Protein AF-A0AAN7JQJ2-F1 (afdb_monomer_lite)

Foldseek 3Di:
DDDDDDDDDDDDDDDDDDDDDDDDDDDDDDDDDDDDDDDDDDDDDDDPPPPPVPPPPPPPDPPDPDPPPVVPCFPDADADDDDDPVLVVLLVVLVVVCVVVVLDDPVQNDSVSSSVLCVVVVSPSVVSVVVSVVVVVVCVVVVVVCCVPPDDDPCVVVCCVQWPWDWDFADPNRHTDIDTDPDGPCVVVNPVSDDPDDD

InterPro domains:
  IPR011074 CRAL/TRIO, N-terminal domain [SM01100] (110-135)
  IPR036273 CRAL/TRIO, N-terminal domain superfamily [SSF46938] (85-151)
  IPR036865 CRAL-TRIO lipid binding domain superfamily [G3DSA:3.40.525.10] (82-199)
  IPR036865 CRAL-TRIO lipid binding domain superfamily [SSF52087] (154-196)
  IPR051026 Phosphatidylinositol/phosphatidylcholine transfer [PTHR45657] (29-197)

pLDDT: mean 71.52, std 27.03, range [23.56, 98.12]

Structure (mmCIF, N/CA/C/O backbone):
data_AF-A0AAN7JQJ2-F1
#
_entry.id   AF-A0AAN7JQJ2-F1
#
loop_
_atom_site.group_PDB
_atom_site.id
_atom_site.type_symbol
_atom_site.label_atom_id
_atom_site.label_alt_id
_atom_site.label_comp_id
_atom_site.label_asym_id
_atom_site.label_entity_id
_atom_site.label_seq_id
_atom_site.pdbx_PDB_ins_code
_atom_site.Cartn_x
_atom_site.Cartn_y
_atom_site.Cartn_z
_atom_site.occupancy
_atom_site.B_iso_or_equiv
_atom_site.auth_seq_id
_atom_site.auth_comp_id
_atom_site.auth_asym_id
_atom_site.auth_atom_id
_atom_site.pdbx_PDB_model_num
ATOM 1 N N . MET A 1 1 ? -17.780 29.184 -24.318 1.00 36.88 1 MET A N 1
ATOM 2 C CA . MET A 1 1 ? -16.699 29.992 -24.921 1.00 36.88 1 MET A CA 1
ATOM 3 C C . MET A 1 1 ? -16.047 30.808 -23.823 1.00 36.88 1 MET A C 1
ATOM 5 O O . MET A 1 1 ? -16.775 31.295 -22.971 1.00 36.88 1 MET A O 1
ATOM 9 N N . LEU A 1 2 ? -14.725 30.967 -23.937 1.00 36.31 2 LEU A N 1
ATOM 10 C CA . LEU A 1 2 ? -13.820 31.858 -23.196 1.00 36.31 2 LEU A CA 1
ATOM 11 C C . LEU A 1 2 ? -13.175 31.295 -21.915 1.00 36.31 2 LEU A C 1
ATOM 13 O O . LEU A 1 2 ? -13.743 31.308 -20.829 1.00 36.31 2 LEU A O 1
ATOM 17 N N . LEU A 1 3 ? -11.934 30.837 -22.126 1.00 39.66 3 LEU A N 1
ATOM 18 C CA . LEU A 1 3 ? -10.823 30.750 -21.172 1.00 39.66 3 LEU A CA 1
ATOM 19 C C . LEU A 1 3 ? -10.493 32.123 -20.560 1.00 39.66 3 LEU A C 1
ATOM 21 O O . LEU A 1 3 ? -10.761 33.157 -21.176 1.00 39.66 3 LEU A O 1
ATOM 25 N N . PRO A 1 4 ? -9.802 32.122 -19.412 1.00 45.19 4 PRO A N 1
ATOM 26 C CA . PRO A 1 4 ? -8.480 32.768 -19.337 1.00 45.19 4 PRO A CA 1
ATOM 27 C C . PRO A 1 4 ? -7.513 31.932 -18.466 1.00 45.19 4 PRO A C 1
ATOM 29 O O . PRO A 1 4 ? -7.947 31.046 -17.743 1.00 45.19 4 PRO A O 1
ATOM 32 N N . ALA A 1 5 ? -6.205 32.136 -18.376 1.00 32.41 5 ALA A N 1
ATOM 33 C CA . ALA A 1 5 ? -5.159 32.772 -19.167 1.00 32.41 5 ALA A CA 1
ATOM 34 C C . ALA A 1 5 ? -3.850 32.276 -18.510 1.00 32.41 5 ALA A C 1
ATOM 36 O O . ALA A 1 5 ? -3.791 32.125 -17.289 1.00 32.41 5 ALA A O 1
ATOM 37 N N . ALA A 1 6 ? -2.827 31.984 -19.310 1.00 33.53 6 ALA A N 1
ATOM 38 C CA . ALA A 1 6 ? -1.513 31.557 -18.842 1.00 33.53 6 ALA A CA 1
ATOM 39 C C . ALA A 1 6 ? -0.821 32.660 -18.020 1.00 33.53 6 ALA A C 1
ATOM 41 O O . ALA A 1 6 ? -0.833 33.827 -18.411 1.00 33.53 6 ALA A O 1
ATOM 42 N N . VAL A 1 7 ? -0.181 32.279 -16.913 1.00 34.97 7 VAL A N 1
ATOM 43 C CA . VAL A 1 7 ? 0.769 33.133 -16.193 1.00 34.97 7 VAL A CA 1
ATOM 44 C C . VAL A 1 7 ? 2.159 32.845 -16.749 1.00 34.97 7 VAL A C 1
ATOM 46 O O . VAL A 1 7 ? 2.681 31.741 -16.610 1.00 34.97 7 VAL A O 1
ATOM 49 N N . ALA A 1 8 ? 2.727 33.850 -17.410 1.00 32.72 8 ALA A N 1
ATOM 50 C CA . ALA A 1 8 ? 4.126 33.907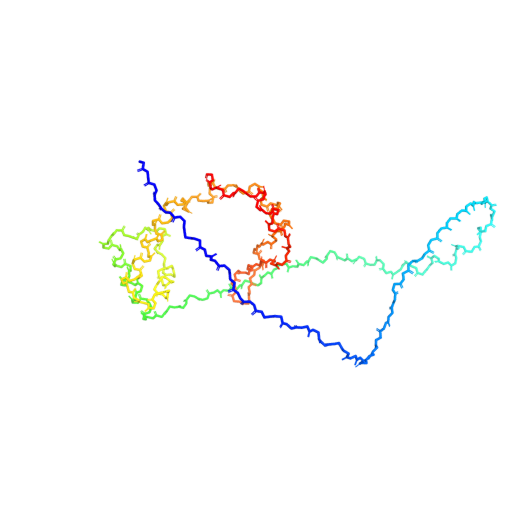 -17.798 1.00 32.72 8 ALA A CA 1
ATOM 51 C C . ALA A 1 8 ? 4.989 34.235 -16.569 1.00 32.72 8 ALA A C 1
ATOM 53 O O . ALA A 1 8 ? 4.642 35.132 -15.799 1.00 32.72 8 ALA A O 1
ATOM 54 N N . PHE A 1 9 ? 6.110 33.531 -16.402 1.00 28.39 9 PHE A N 1
ATOM 55 C CA . PHE A 1 9 ? 7.159 33.897 -15.452 1.00 28.39 9 PHE A CA 1
ATOM 56 C C . PHE A 1 9 ? 8.370 34.398 -16.241 1.00 28.39 9 PHE A C 1
ATOM 58 O O . PHE A 1 9 ? 8.911 33.689 -17.090 1.00 28.39 9 PHE A O 1
ATOM 65 N N . ASP A 1 10 ? 8.704 35.660 -15.994 1.00 30.84 10 ASP A N 1
ATOM 66 C CA . ASP A 1 10 ? 9.750 36.435 -16.648 1.00 30.84 10 ASP A CA 1
ATOM 67 C C . ASP A 1 10 ? 11.123 36.177 -16.008 1.00 30.84 10 ASP A C 1
ATOM 69 O O . ASP A 1 10 ? 11.250 35.905 -14.813 1.00 30.84 10 ASP A O 1
ATOM 73 N N . SER A 1 11 ? 12.148 36.270 -16.845 1.00 33.00 11 SER A N 1
ATOM 74 C CA . SER A 1 11 ? 13.567 36.111 -16.550 1.00 33.00 11 SER A CA 1
ATOM 75 C C . SER A 1 11 ? 14.207 37.493 -16.448 1.00 33.00 11 SER A C 1
ATOM 77 O O . SER A 1 11 ? 14.019 38.292 -17.360 1.00 33.00 11 SER A O 1
ATOM 79 N N . SER A 1 12 ? 15.013 37.758 -15.408 1.00 30.12 12 SER A N 1
ATOM 80 C CA . SER A 1 12 ? 16.331 38.431 -15.524 1.00 30.12 12 SER A CA 1
ATOM 81 C C . SER A 1 12 ? 16.900 38.908 -14.182 1.00 30.12 12 SER A C 1
ATOM 83 O O . SER A 1 12 ? 16.254 39.685 -13.479 1.00 30.12 12 SER A O 1
ATOM 85 N N . ARG A 1 13 ? 18.157 38.516 -13.906 1.00 28.97 13 ARG A N 1
ATOM 86 C CA . ARG A 1 13 ? 19.330 39.336 -13.488 1.00 28.97 13 ARG A CA 1
ATOM 87 C C . ARG A 1 13 ? 20.377 38.423 -12.834 1.00 28.97 13 ARG A C 1
ATOM 89 O O . ARG A 1 13 ? 20.095 37.812 -11.814 1.00 28.97 13 ARG A O 1
ATOM 96 N N . GLU A 1 14 ? 21.452 38.076 -13.545 1.00 28.00 14 GLU A N 1
ATOM 97 C CA . GLU A 1 14 ? 22.736 38.803 -13.717 1.00 28.00 14 GLU A CA 1
ATOM 98 C C . GLU A 1 14 ? 23.757 38.495 -12.607 1.00 28.00 14 GLU A C 1
ATOM 100 O O . GLU A 1 14 ? 23.468 38.656 -11.426 1.00 28.00 14 GLU A O 1
ATOM 105 N N . GLY A 1 15 ? 24.968 38.094 -13.020 1.00 25.73 15 GLY A N 1
ATOM 106 C CA . GLY A 1 15 ? 26.142 37.943 -12.156 1.00 25.73 15 GLY A CA 1
ATOM 107 C C . GLY A 1 15 ? 27.169 36.948 -12.704 1.00 25.73 15 GLY A C 1
ATOM 108 O O . GLY A 1 15 ? 27.146 35.779 -12.337 1.00 25.73 15 GLY A O 1
ATOM 109 N N . GLN A 1 16 ? 28.037 37.413 -13.608 1.00 26.31 16 GLN A N 1
ATOM 110 C CA . GLN A 1 16 ? 29.273 36.740 -14.029 1.00 26.31 16 GLN A CA 1
ATOM 111 C C . GLN A 1 16 ? 30.308 36.774 -12.895 1.00 26.3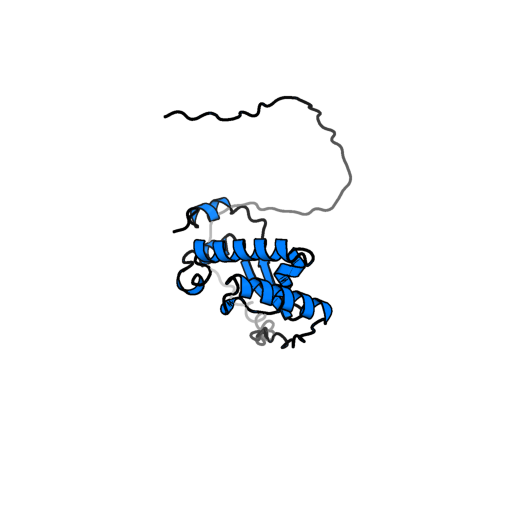1 16 GLN A C 1
ATOM 113 O O . GLN A 1 16 ? 30.373 37.781 -12.201 1.00 26.31 16 GLN A O 1
ATOM 118 N N . GLU A 1 17 ? 31.174 35.762 -12.801 1.00 26.75 17 GLU A N 1
ATOM 119 C CA . GLU A 1 17 ? 32.618 35.975 -12.620 1.00 26.75 17 GLU A CA 1
ATOM 120 C C . GLU A 1 17 ? 33.411 34.707 -12.985 1.00 26.75 17 GLU A C 1
ATOM 122 O O . GLU A 1 17 ? 33.011 33.577 -12.702 1.00 26.75 17 GLU A O 1
ATOM 127 N N . GLU A 1 18 ? 34.490 34.940 -13.729 1.00 25.31 18 GLU A N 1
ATOM 128 C CA . GLU A 1 18 ? 35.417 33.983 -14.326 1.00 25.31 18 GLU A CA 1
ATOM 129 C C . GLU A 1 18 ? 36.446 33.427 -13.323 1.00 25.31 18 GLU A C 1
ATOM 131 O O . GLU A 1 18 ? 36.841 34.103 -12.383 1.00 25.31 18 GLU A O 1
ATOM 136 N N . LEU A 1 19 ? 36.902 32.205 -13.631 1.00 26.81 19 LEU A N 1
ATOM 137 C CA . LEU A 1 19 ? 38.282 31.686 -13.599 1.00 26.81 19 LEU A CA 1
ATOM 138 C C . LEU A 1 19 ? 39.225 32.089 -12.447 1.00 26.81 19 LEU A C 1
ATOM 140 O O . LEU A 1 19 ? 39.678 33.223 -12.370 1.00 26.81 19 LEU A O 1
ATOM 144 N N . ASP A 1 20 ? 39.746 31.070 -11.752 1.00 23.81 20 ASP A N 1
ATOM 145 C CA . ASP A 1 20 ? 41.186 31.037 -11.479 1.00 23.81 20 ASP A CA 1
ATOM 146 C C . ASP A 1 20 ? 41.749 29.606 -11.589 1.00 23.81 20 ASP A C 1
ATOM 148 O O . ASP A 1 20 ? 41.227 28.646 -11.016 1.00 23.81 20 ASP A O 1
ATOM 152 N N . ILE A 1 21 ? 42.791 29.482 -12.412 1.00 26.80 21 ILE A N 1
ATOM 153 C CA . ILE A 1 21 ? 43.586 28.284 -12.709 1.00 26.80 21 ILE A CA 1
ATOM 154 C C . ILE A 1 21 ? 44.933 28.453 -12.009 1.00 26.80 21 ILE A C 1
ATOM 156 O O . ILE A 1 21 ? 45.525 29.520 -12.131 1.00 26.80 21 ILE A O 1
ATOM 160 N N . CYS A 1 22 ? 45.418 27.382 -11.370 1.00 25.73 22 CYS A N 1
ATOM 161 C CA . CYS A 1 22 ? 46.822 26.936 -11.222 1.00 25.73 22 CYS A CA 1
ATOM 162 C C . CYS A 1 22 ? 46.958 26.168 -9.899 1.00 25.73 22 CYS A C 1
ATOM 164 O O . CYS A 1 22 ? 46.343 26.529 -8.905 1.00 25.73 22 CYS A O 1
ATOM 166 N N . ASP A 1 23 ? 47.820 25.182 -9.715 1.00 23.56 23 ASP A N 1
ATOM 167 C CA . ASP A 1 23 ? 48.565 24.244 -10.552 1.00 23.56 23 ASP A CA 1
ATOM 168 C C . ASP A 1 23 ? 49.324 23.372 -9.526 1.00 23.56 23 ASP A C 1
ATOM 170 O O . ASP A 1 23 ? 49.589 23.828 -8.411 1.00 23.56 23 ASP A O 1
ATOM 174 N N . ASP A 1 24 ? 49.742 22.172 -9.940 1.00 24.78 24 ASP A N 1
ATOM 175 C CA . ASP A 1 24 ? 50.823 21.374 -9.327 1.00 24.78 24 ASP A CA 1
ATOM 176 C C . ASP A 1 24 ? 50.502 20.686 -7.962 1.00 24.78 24 ASP A C 1
ATOM 178 O O . ASP A 1 24 ? 50.089 21.301 -6.989 1.00 24.78 24 ASP A O 1
ATOM 182 N N . ILE A 1 25 ? 50.657 19.368 -7.749 1.00 30.55 25 ILE A N 1
ATOM 183 C CA . ILE A 1 25 ? 51.792 18.489 -8.072 1.00 30.55 25 ILE A CA 1
ATOM 184 C C . ILE A 1 25 ? 51.334 17.005 -8.110 1.00 30.55 25 ILE A C 1
ATOM 186 O O . ILE A 1 25 ? 50.801 16.500 -7.125 1.00 30.55 25 ILE A O 1
ATOM 190 N N . ARG A 1 26 ? 51.604 16.338 -9.253 1.00 33.53 26 ARG A N 1
ATOM 191 C CA . ARG A 1 26 ? 52.244 15.002 -9.500 1.00 33.53 26 ARG A CA 1
ATOM 192 C C . ARG A 1 26 ? 51.897 13.813 -8.576 1.00 33.53 26 ARG A C 1
ATOM 194 O O . ARG A 1 26 ? 51.870 13.929 -7.366 1.00 33.53 26 ARG A O 1
ATOM 201 N N . GLU A 1 27 ? 51.806 12.552 -9.002 1.00 31.27 27 GLU A N 1
ATOM 202 C CA . GLU A 1 27 ? 52.111 11.800 -10.229 1.00 31.27 27 GLU A CA 1
ATOM 203 C C . GLU A 1 27 ? 51.646 10.352 -9.933 1.00 31.27 27 GLU A C 1
ATOM 205 O O . GLU A 1 27 ? 51.971 9.844 -8.861 1.00 31.27 27 GLU A O 1
ATOM 210 N N . LYS A 1 28 ? 50.990 9.643 -10.867 1.00 30.25 28 LYS A N 1
ATOM 211 C CA . LYS A 1 28 ? 51.640 8.557 -11.638 1.00 30.25 28 LYS A CA 1
ATOM 212 C C . LYS A 1 28 ? 50.709 7.942 -12.696 1.00 30.25 28 LYS A C 1
ATOM 214 O O . LYS A 1 28 ? 49.759 7.229 -12.393 1.00 30.25 28 LYS A O 1
ATOM 219 N N . LYS A 1 29 ? 51.081 8.228 -13.947 1.00 27.50 29 LYS A N 1
ATOM 220 C CA . LYS A 1 29 ? 50.778 7.531 -15.211 1.00 27.50 29 LYS A CA 1
ATOM 221 C C . LYS A 1 29 ? 51.145 6.038 -15.146 1.00 27.50 29 LYS A C 1
ATOM 223 O O . LYS A 1 29 ? 51.989 5.643 -14.345 1.00 27.50 29 LYS A O 1
ATOM 228 N N . SER A 1 30 ? 50.597 5.164 -15.987 1.00 28.83 30 SER A N 1
ATOM 229 C CA . SER A 1 30 ? 50.815 5.109 -17.450 1.00 28.83 30 SER A CA 1
ATOM 230 C C . SER A 1 30 ? 50.011 3.943 -18.045 1.00 28.83 30 SER A C 1
ATOM 232 O O . SER A 1 30 ? 49.678 3.018 -17.311 1.00 28.83 30 SER A O 1
ATOM 234 N N . ASP A 1 31 ? 49.723 3.815 -19.339 1.00 27.03 31 ASP A N 1
ATOM 235 C CA . ASP A 1 31 ? 49.570 4.710 -20.493 1.00 27.03 31 ASP A CA 1
ATOM 236 C C . ASP A 1 31 ? 48.890 3.823 -21.574 1.00 27.03 31 ASP A C 1
ATOM 238 O O . ASP A 1 31 ? 49.266 2.666 -21.770 1.00 27.03 31 ASP A O 1
ATOM 242 N N . PHE A 1 32 ? 47.867 4.353 -22.251 1.00 24.00 32 PHE A N 1
ATOM 243 C CA . PHE A 1 32 ? 47.413 3.938 -23.597 1.00 24.00 32 PHE A CA 1
ATOM 244 C C . PHE A 1 32 ? 48.558 4.246 -24.615 1.00 24.00 32 PHE A C 1
ATOM 246 O O . PHE A 1 32 ? 49.460 5.001 -24.278 1.00 24.00 32 PHE A O 1
ATOM 253 N N . CYS A 1 33 ? 48.674 3.802 -25.875 1.00 26.89 33 CYS A N 1
ATOM 254 C CA . CYS A 1 33 ? 47.734 3.422 -26.930 1.00 26.89 33 CYS A CA 1
ATOM 255 C C . CYS A 1 33 ? 48.519 2.858 -28.149 1.00 26.89 33 CYS A C 1
ATOM 257 O O . CYS A 1 33 ? 49.739 2.971 -28.227 1.00 26.89 33 CYS A O 1
ATOM 259 N N . ASN A 1 34 ? 47.767 2.325 -29.113 1.00 33.47 34 ASN A N 1
ATOM 260 C CA . ASN A 1 34 ? 48.114 1.753 -30.429 1.00 33.47 34 ASN A CA 1
ATOM 261 C C . ASN A 1 34 ? 49.037 2.571 -31.368 1.00 33.47 34 ASN A C 1
ATOM 263 O O . ASN A 1 34 ? 49.020 3.794 -31.293 1.00 33.47 34 ASN A O 1
ATOM 267 N N . PHE A 1 35 ? 49.658 1.897 -32.365 1.00 24.16 35 PHE A N 1
ATOM 268 C CA . PHE A 1 35 ? 49.610 2.287 -33.801 1.00 24.16 35 PHE A CA 1
ATOM 269 C C . PHE A 1 35 ? 50.106 1.182 -34.791 1.00 24.16 35 PHE A C 1
ATOM 271 O O . PHE A 1 35 ? 51.263 0.776 -34.756 1.00 24.16 35 PHE A O 1
ATOM 278 N N . ASP A 1 36 ? 49.170 0.702 -35.624 1.00 31.22 36 ASP A N 1
ATOM 279 C CA . ASP A 1 36 ? 49.113 0.450 -37.090 1.00 31.22 36 ASP A CA 1
ATOM 280 C C . ASP A 1 36 ? 50.136 -0.268 -38.030 1.00 31.22 36 ASP A C 1
ATOM 282 O O . ASP A 1 36 ? 51.346 -0.070 -38.025 1.00 31.22 36 ASP A O 1
ATOM 286 N N . HIS A 1 37 ? 49.476 -0.972 -38.978 1.00 28.62 37 HIS A N 1
ATOM 287 C CA . HIS A 1 37 ? 49.665 -1.211 -40.435 1.00 28.62 37 HIS A CA 1
ATOM 288 C C . HIS A 1 37 ? 50.712 -2.178 -41.071 1.00 28.62 37 HIS A C 1
ATOM 290 O O . HIS A 1 37 ? 51.885 -1.876 -41.240 1.00 28.62 37 HIS A O 1
ATOM 296 N N . GLU A 1 38 ? 50.141 -3.253 -41.655 1.00 29.34 38 GLU A N 1
ATOM 297 C CA . GLU A 1 38 ? 50.269 -3.796 -43.035 1.00 29.34 38 GLU A CA 1
ATOM 298 C C . GLU A 1 38 ? 51.514 -4.498 -43.644 1.00 29.34 38 GLU A C 1
ATOM 300 O O . GLU A 1 38 ? 52.624 -3.987 -43.707 1.00 29.34 38 GLU A O 1
ATOM 305 N N . ARG A 1 39 ? 51.141 -5.564 -44.389 1.00 28.59 39 ARG A N 1
ATOM 306 C CA . ARG A 1 39 ? 51.613 -6.069 -45.706 1.00 28.59 39 ARG A CA 1
ATOM 307 C C . ARG A 1 39 ? 52.587 -7.264 -45.799 1.00 28.59 39 ARG A C 1
ATOM 309 O O . ARG A 1 39 ? 53.787 -7.155 -45.605 1.00 28.59 39 ARG A O 1
ATOM 316 N N . ARG A 1 40 ? 52.015 -8.298 -46.447 1.00 29.27 40 ARG A N 1
ATOM 317 C CA . ARG A 1 40 ? 52.559 -9.226 -47.472 1.00 29.27 40 ARG A CA 1
ATOM 318 C C . ARG A 1 40 ? 53.409 -10.415 -47.001 1.00 29.27 40 ARG A C 1
ATOM 320 O O . ARG A 1 40 ? 54.302 -10.306 -46.178 1.00 29.27 40 ARG A O 1
ATOM 327 N N . GLY A 1 41 ? 53.081 -11.584 -47.560 1.00 31.38 41 GLY A N 1
ATOM 328 C CA . GLY A 1 41 ? 53.541 -12.892 -47.092 1.00 31.38 41 GLY A CA 1
ATOM 329 C C . GLY A 1 41 ? 54.696 -13.534 -47.860 1.00 31.38 41 GLY A C 1
ATOM 330 O O . GLY A 1 41 ? 55.172 -13.013 -48.864 1.00 31.38 41 GLY A O 1
ATOM 331 N N . SER A 1 42 ? 55.085 -14.733 -47.408 1.00 32.38 42 SER A N 1
ATOM 332 C CA . SER A 1 42 ? 55.636 -15.825 -48.227 1.00 32.38 42 SER A CA 1
ATOM 333 C C . SER A 1 42 ? 55.758 -17.137 -47.432 1.00 32.38 42 SER A C 1
ATOM 335 O O . SER A 1 42 ? 56.409 -17.197 -46.399 1.00 32.38 42 SER A O 1
ATOM 337 N N . LYS A 1 43 ? 55.077 -18.164 -47.958 1.00 34.12 43 LYS A N 1
ATOM 338 C CA . LYS A 1 43 ? 55.458 -19.579 -48.162 1.00 34.12 43 LYS A CA 1
ATOM 339 C C . LYS A 1 43 ? 56.354 -20.312 -47.135 1.00 34.12 43 LYS A C 1
ATOM 341 O O . LYS A 1 43 ? 57.525 -20.012 -46.983 1.00 34.12 43 LYS A O 1
ATOM 346 N N . ILE A 1 44 ? 55.774 -21.402 -46.608 1.00 41.69 44 ILE A N 1
ATOM 347 C CA . ILE A 1 44 ? 56.280 -22.797 -46.550 1.00 41.69 44 ILE A CA 1
ATOM 348 C C . ILE A 1 44 ? 57.765 -23.013 -46.207 1.00 41.69 44 ILE A C 1
ATOM 350 O O . ILE A 1 44 ? 58.648 -22.729 -47.006 1.00 41.69 44 ILE A O 1
ATOM 354 N N . GLY A 1 45 ? 58.014 -23.714 -45.093 1.00 32.97 45 GLY A N 1
ATOM 355 C CA . GLY A 1 45 ? 59.297 -24.387 -44.873 1.00 32.97 45 GLY A CA 1
ATOM 356 C C . GLY A 1 45 ? 59.571 -24.833 -43.437 1.00 32.97 45 GLY A C 1
ATOM 357 O O . GLY A 1 45 ? 60.171 -24.107 -42.661 1.00 32.97 45 GLY A O 1
ATOM 358 N N . THR A 1 46 ? 59.165 -26.063 -43.110 1.00 50.12 46 THR A N 1
ATOM 359 C CA . THR A 1 46 ? 59.890 -26.997 -42.219 1.00 50.12 46 THR A CA 1
ATOM 360 C C . THR A 1 46 ? 60.516 -26.468 -40.918 1.00 50.12 46 THR A C 1
ATOM 362 O O . THR A 1 46 ? 61.727 -26.309 -40.847 1.00 50.12 46 THR A O 1
ATOM 365 N N . LEU A 1 47 ? 59.747 -26.415 -39.823 1.00 45.03 47 LEU A N 1
ATOM 366 C CA . LEU A 1 47 ? 60.295 -26.553 -38.459 1.00 45.03 47 LEU A CA 1
ATOM 367 C C . LEU A 1 47 ? 59.380 -27.402 -37.553 1.00 45.03 47 LEU A C 1
ATOM 369 O O . LEU A 1 47 ? 59.117 -27.091 -36.393 1.00 45.03 47 LEU A O 1
ATOM 373 N N . LYS A 1 48 ? 58.925 -28.556 -38.062 1.00 55.12 48 LYS A N 1
ATOM 374 C CA . LYS A 1 48 ? 58.469 -29.660 -37.203 1.00 55.12 48 LYS A CA 1
ATOM 375 C C . LYS A 1 48 ? 59.692 -30.277 -36.525 1.00 55.12 48 LYS A C 1
ATOM 377 O O . LYS A 1 48 ? 60.241 -31.227 -37.069 1.00 55.12 48 LYS A O 1
ATOM 382 N N . LYS A 1 49 ? 60.141 -29.720 -35.391 1.00 56.19 49 LYS A N 1
ATOM 383 C CA . LYS A 1 49 ? 61.027 -30.414 -34.421 1.00 56.19 49 LYS A CA 1
ATOM 384 C C . LYS A 1 49 ? 61.267 -29.687 -33.086 1.00 56.19 49 LYS A C 1
ATOM 386 O O . LYS A 1 49 ? 62.234 -29.995 -32.402 1.00 56.19 49 LYS A O 1
ATOM 391 N N . LYS A 1 50 ? 60.387 -28.766 -32.666 1.00 54.03 50 LYS A N 1
ATOM 392 C CA . LYS A 1 50 ? 60.426 -28.180 -31.303 1.00 54.03 50 LYS A CA 1
ATOM 393 C C . LYS A 1 50 ? 59.046 -28.026 -30.638 1.00 54.03 50 LYS A C 1
ATOM 395 O O . LYS A 1 50 ? 58.879 -27.193 -29.761 1.00 54.03 50 LYS A O 1
ATOM 400 N N . ALA A 1 51 ? 58.062 -28.840 -31.031 1.00 52.91 51 ALA A N 1
ATOM 401 C CA . ALA A 1 51 ? 56.689 -28.778 -30.503 1.00 52.91 51 ALA A CA 1
ATOM 402 C C . ALA A 1 51 ? 56.261 -30.019 -29.688 1.00 52.91 51 ALA A C 1
ATOM 404 O O . ALA A 1 51 ? 55.086 -30.167 -29.379 1.00 52.91 51 ALA A O 1
ATOM 405 N N . LEU A 1 52 ? 57.190 -30.913 -29.325 1.00 49.41 52 LEU A N 1
ATOM 406 C CA . LEU A 1 52 ? 56.884 -32.116 -28.526 1.00 49.41 52 LEU A CA 1
ATOM 407 C C . LEU A 1 52 ? 57.384 -32.031 -27.073 1.00 49.41 52 LEU A C 1
ATOM 409 O O . LEU A 1 52 ? 57.045 -32.879 -26.257 1.00 49.41 52 LEU A O 1
ATOM 413 N N . THR A 1 53 ? 58.114 -30.970 -26.717 1.00 52.34 53 THR A N 1
ATOM 414 C CA . THR A 1 53 ? 58.684 -30.771 -25.368 1.00 52.34 53 THR A CA 1
ATOM 415 C C . THR A 1 53 ? 58.097 -29.551 -24.650 1.00 52.34 53 THR A C 1
ATOM 417 O O . THR A 1 53 ? 58.706 -29.004 -23.739 1.00 52.34 53 THR A O 1
ATOM 420 N N . ALA A 1 54 ? 56.906 -29.110 -25.061 1.00 51.22 54 ALA A N 1
ATOM 421 C CA . ALA A 1 54 ? 56.130 -28.066 -24.384 1.00 51.22 54 ALA A CA 1
ATOM 422 C C . ALA A 1 54 ? 54.672 -28.493 -24.109 1.00 51.22 54 ALA A C 1
ATOM 424 O O . ALA A 1 54 ? 53.859 -27.670 -23.710 1.00 51.22 54 ALA A O 1
ATOM 425 N N . SER A 1 55 ? 54.334 -29.778 -24.295 1.00 53.56 55 SER A N 1
ATOM 426 C CA . SER A 1 55 ? 52.954 -30.283 -24.167 1.00 53.56 55 SER A CA 1
ATOM 427 C C . SER A 1 55 ? 52.649 -31.028 -22.857 1.00 53.56 55 SER A C 1
ATOM 429 O O . SER A 1 55 ? 51.492 -31.357 -22.618 1.00 53.56 55 SER A O 1
ATOM 431 N N . ASN A 1 56 ? 53.625 -31.257 -21.967 1.00 54.59 56 ASN A N 1
ATOM 432 C CA . ASN A 1 56 ? 53.400 -32.001 -20.709 1.00 54.59 56 ASN A CA 1
ATOM 433 C C . ASN A 1 56 ? 53.323 -31.122 -19.446 1.00 54.59 56 ASN A C 1
ATOM 435 O O . ASN A 1 56 ? 53.414 -31.636 -18.337 1.00 54.59 56 ASN A O 1
ATOM 439 N N . LYS A 1 57 ? 53.152 -29.799 -19.585 1.00 54.50 57 LYS A N 1
ATOM 440 C CA . LYS A 1 57 ? 53.025 -28.874 -18.437 1.00 54.50 57 LYS A CA 1
ATOM 441 C C . LYS A 1 57 ? 51.658 -28.194 -18.307 1.00 54.50 57 LYS A C 1
ATOM 443 O O . LYS A 1 57 ? 51.501 -27.334 -17.452 1.00 54.50 57 LYS A O 1
ATOM 448 N N . PHE A 1 58 ? 50.665 -28.599 -19.098 1.00 53.19 58 PHE A N 1
ATOM 449 C CA . PHE A 1 58 ? 49.302 -28.048 -19.020 1.00 53.19 58 PHE A CA 1
ATOM 450 C C . PHE A 1 58 ? 48.206 -29.099 -18.784 1.00 53.19 58 PHE A C 1
ATOM 452 O O . PHE A 1 58 ? 47.029 -28.841 -19.008 1.00 53.19 58 PHE A O 1
ATOM 459 N N . THR A 1 59 ? 48.565 -30.286 -18.293 1.00 54.00 59 THR A N 1
ATOM 460 C CA . THR A 1 59 ? 47.628 -31.406 -18.087 1.00 54.00 59 THR A CA 1
ATOM 461 C C . THR A 1 59 ? 47.395 -31.750 -16.614 1.00 54.00 59 THR A C 1
ATOM 463 O O . THR A 1 59 ? 47.111 -32.897 -16.281 1.00 54.00 59 THR A O 1
ATOM 466 N N . HIS A 1 60 ? 47.458 -30.766 -15.706 1.00 52.59 60 HIS A N 1
ATOM 467 C CA . HIS A 1 60 ? 46.977 -30.950 -14.329 1.00 52.59 60 HIS A CA 1
ATOM 468 C C . HIS A 1 60 ? 46.477 -29.650 -13.662 1.00 52.59 60 HIS A C 1
ATOM 470 O O . HIS A 1 60 ? 46.878 -29.326 -12.552 1.00 52.59 60 HIS A O 1
ATOM 476 N N . THR A 1 61 ? 45.575 -28.896 -14.298 1.00 50.53 61 THR A N 1
ATOM 477 C CA . THR A 1 61 ? 44.722 -27.903 -13.591 1.00 50.53 61 THR A CA 1
ATOM 478 C C . THR A 1 61 ? 43.329 -27.729 -14.210 1.00 50.53 61 THR A C 1
ATOM 480 O O . THR A 1 61 ? 42.607 -26.805 -13.856 1.00 50.53 61 THR A O 1
ATOM 483 N N . LEU A 1 62 ? 42.871 -28.656 -15.057 1.00 56.22 62 LEU A N 1
ATOM 484 C CA . LEU A 1 62 ? 41.454 -28.746 -15.438 1.00 56.22 62 LEU A CA 1
ATOM 485 C C . LEU A 1 62 ? 40.731 -29.767 -14.553 1.00 56.22 62 LEU A C 1
ATOM 487 O O . LEU A 1 62 ? 40.058 -30.680 -15.024 1.00 56.22 62 LEU A O 1
ATOM 491 N N . LYS A 1 63 ? 40.876 -29.625 -13.230 1.00 51.69 63 LYS A N 1
ATOM 492 C CA . LYS A 1 63 ? 39.948 -30.266 -12.297 1.00 51.69 63 LYS A CA 1
ATOM 493 C C . LYS A 1 63 ? 38.713 -29.385 -12.242 1.00 51.69 63 LYS A C 1
ATOM 495 O O . LYS A 1 63 ? 38.758 -28.310 -11.655 1.00 51.69 63 LYS A O 1
ATOM 500 N N . ARG A 1 64 ? 37.668 -29.849 -12.938 1.00 55.12 64 ARG A N 1
ATOM 501 C CA . ARG A 1 64 ? 36.245 -29.505 -12.787 1.00 55.12 64 ARG A CA 1
ATOM 502 C C . ARG A 1 64 ? 36.048 -28.274 -11.904 1.00 55.12 64 ARG A C 1
ATOM 504 O O . ARG A 1 64 ? 35.940 -28.399 -10.685 1.00 55.12 64 ARG A O 1
ATOM 511 N N . ARG A 1 65 ? 35.962 -27.093 -12.523 1.00 47.12 65 ARG A N 1
ATOM 512 C CA . ARG A 1 65 ? 35.299 -25.958 -11.884 1.00 47.12 65 ARG A CA 1
ATOM 513 C C . ARG A 1 65 ? 33.851 -26.412 -11.739 1.00 47.12 65 ARG A C 1
ATOM 515 O O . ARG A 1 65 ? 33.089 -26.376 -12.701 1.00 47.12 65 ARG A O 1
ATOM 522 N N . GLY A 1 66 ? 33.553 -27.025 -10.593 1.00 49.19 66 GLY A N 1
ATOM 523 C CA . GLY A 1 66 ? 32.220 -27.478 -10.251 1.00 49.19 66 GLY A CA 1
ATOM 524 C C . GLY A 1 66 ? 31.272 -26.332 -10.537 1.00 49.19 66 GLY A C 1
ATOM 525 O O . GLY A 1 66 ? 31.614 -25.172 -10.286 1.00 49.19 66 GLY A O 1
ATOM 526 N N . LYS A 1 67 ? 30.118 -26.661 -11.114 1.00 51.16 67 LYS A N 1
ATOM 527 C CA . LYS A 1 67 ? 28.946 -25.799 -11.068 1.00 51.16 67 LYS A CA 1
ATOM 528 C C . LYS A 1 67 ? 28.867 -25.362 -9.604 1.00 51.16 67 LYS A C 1
ATOM 530 O O . LYS A 1 67 ? 28.601 -26.198 -8.745 1.00 51.16 67 LYS A O 1
ATOM 535 N N . ARG A 1 68 ? 29.280 -24.126 -9.295 1.00 49.34 68 ARG A N 1
ATOM 536 C CA . ARG A 1 68 ? 28.991 -23.529 -7.997 1.00 49.34 68 ARG A CA 1
ATOM 537 C C . ARG A 1 68 ? 27.489 -23.374 -8.061 1.00 49.34 68 ARG A C 1
ATOM 539 O O . ARG A 1 68 ? 26.989 -22.417 -8.636 1.00 49.34 68 ARG A O 1
ATOM 546 N N . GLU A 1 69 ? 26.800 -24.417 -7.630 1.00 47.69 69 GLU A N 1
ATOM 547 C CA . GLU A 1 69 ? 25.439 -24.314 -7.170 1.00 47.69 69 GLU A CA 1
ATOM 548 C C . GLU A 1 69 ? 25.531 -23.298 -6.038 1.00 47.69 69 GLU A C 1
ATOM 550 O O . GLU A 1 69 ? 26.042 -23.579 -4.955 1.00 47.69 69 GLU A O 1
ATOM 555 N N . PHE A 1 70 ? 25.257 -22.042 -6.385 1.00 47.44 70 PHE A N 1
ATOM 556 C CA . PHE A 1 70 ? 25.048 -21.020 -5.389 1.00 47.44 70 PHE A CA 1
ATOM 557 C C . PHE A 1 70 ? 23.732 -21.425 -4.748 1.00 47.44 70 PHE A C 1
ATOM 559 O O . PHE A 1 70 ? 22.672 -21.235 -5.341 1.00 47.44 70 PHE A O 1
ATOM 566 N N . ASP A 1 71 ? 23.840 -22.135 -3.629 1.00 48.62 71 ASP A N 1
ATOM 567 C CA . ASP A 1 71 ? 22.705 -22.594 -2.849 1.00 48.62 71 ASP A CA 1
ATOM 568 C C . ASP A 1 71 ? 22.001 -21.317 -2.375 1.00 48.62 71 ASP A C 1
ATOM 570 O O . ASP A 1 71 ? 22.405 -20.684 -1.404 1.00 48.62 71 ASP A O 1
ATOM 574 N N . TYR A 1 72 ? 20.976 -20.879 -3.108 1.00 57.66 72 TYR A N 1
ATOM 575 C CA . TYR A 1 72 ? 20.107 -19.748 -2.763 1.00 57.66 72 TYR A CA 1
ATOM 576 C C . TYR A 1 72 ? 19.205 -20.102 -1.575 1.00 57.66 72 TYR A C 1
ATOM 578 O O . TYR A 1 72 ? 18.121 -19.546 -1.427 1.00 57.66 72 TYR A O 1
ATOM 586 N N . ARG A 1 73 ? 19.625 -21.058 -0.737 1.00 54.91 73 ARG A N 1
ATOM 587 C CA . ARG A 1 73 ? 18.929 -21.506 0.456 1.00 54.91 73 ARG A CA 1
ATOM 588 C C . ARG A 1 73 ? 18.970 -20.370 1.471 1.00 54.91 73 ARG A C 1
ATOM 590 O O . ARG A 1 73 ? 19.815 -20.322 2.360 1.00 54.91 73 ARG A O 1
ATOM 597 N N . VAL A 1 74 ? 18.062 -19.422 1.276 1.00 61.12 74 VAL A N 1
ATOM 598 C CA . VAL A 1 74 ? 17.746 -18.365 2.222 1.00 61.12 74 VAL A CA 1
ATOM 599 C C . VAL A 1 74 ? 17.345 -19.064 3.524 1.00 61.12 74 VAL A C 1
ATOM 601 O O . VAL A 1 74 ? 16.461 -19.927 3.491 1.00 61.12 74 VAL A O 1
ATOM 604 N N . PRO A 1 75 ? 18.006 -18.770 4.656 1.00 64.81 75 PRO A N 1
ATOM 605 C CA . PRO A 1 75 ? 17.575 -19.280 5.949 1.00 64.81 75 PRO A CA 1
ATOM 606 C C . PRO A 1 75 ? 16.101 -18.935 6.169 1.00 64.81 75 PRO A C 1
ATOM 608 O O . PRO A 1 75 ? 15.698 -17.794 5.953 1.00 64.81 75 PRO A O 1
ATOM 611 N N . SER A 1 76 ? 15.285 -19.905 6.582 1.00 69.12 76 SER A N 1
ATOM 612 C CA . SER A 1 76 ? 13.899 -19.626 6.956 1.00 69.12 76 SER A CA 1
ATOM 613 C C . SER A 1 76 ? 13.899 -18.740 8.203 1.00 69.12 76 SER A C 1
ATOM 615 O O . SER A 1 76 ? 14.229 -19.216 9.291 1.00 69.12 76 SER A O 1
ATOM 617 N N . VAL A 1 77 ? 13.571 -17.458 8.044 1.00 72.38 77 VAL A N 1
ATOM 618 C CA . VAL A 1 77 ? 13.400 -16.520 9.158 1.00 72.38 77 VAL A CA 1
ATOM 619 C C . VAL A 1 77 ? 11.962 -16.642 9.655 1.00 72.38 77 VAL A C 1
ATOM 621 O O . VAL A 1 77 ? 11.019 -16.400 8.906 1.00 72.38 77 VAL A O 1
ATOM 624 N N . SER A 1 78 ? 11.785 -17.058 10.906 1.00 76.19 78 SER A N 1
ATOM 625 C CA . SER A 1 78 ? 10.496 -17.008 11.598 1.00 76.19 78 SER A CA 1
ATOM 626 C C . SER A 1 78 ? 10.292 -15.603 12.163 1.00 76.19 78 SER A C 1
ATOM 628 O O . SER A 1 78 ? 11.071 -15.174 13.012 1.00 76.19 78 SER A O 1
ATOM 630 N N . ILE A 1 79 ? 9.269 -14.897 11.681 1.00 80.25 79 ILE A N 1
ATOM 631 C CA . ILE A 1 79 ? 8.881 -13.573 12.180 1.00 80.25 79 ILE A CA 1
ATOM 632 C C . ILE A 1 79 ? 7.878 -13.782 13.317 1.00 80.25 79 ILE A C 1
ATOM 634 O O . ILE A 1 79 ? 6.830 -14.394 13.112 1.00 80.25 79 ILE A O 1
ATOM 638 N N . GLU A 1 80 ? 8.215 -13.313 14.516 1.00 83.50 80 GLU A N 1
ATOM 639 C CA . GLU A 1 80 ? 7.317 -13.349 15.672 1.00 83.50 80 GLU A CA 1
ATOM 640 C C . GLU A 1 80 ? 6.286 -12.210 15.578 1.00 83.50 80 GLU A C 1
ATOM 642 O O . GLU A 1 80 ? 6.644 -11.060 15.326 1.00 83.50 80 GLU A O 1
ATOM 647 N N . ASP A 1 81 ? 5.003 -12.530 15.774 1.00 86.44 81 ASP A N 1
ATOM 648 C CA . ASP A 1 81 ? 3.899 -11.560 15.844 1.00 86.44 81 ASP A CA 1
ATOM 649 C C . ASP A 1 81 ? 3.791 -11.048 17.289 1.00 86.44 81 ASP A C 1
ATOM 651 O O . ASP A 1 81 ? 3.258 -11.728 18.170 1.00 86.44 81 ASP A O 1
ATOM 655 N N . ILE A 1 82 ? 4.373 -9.873 17.542 1.00 87.38 82 ILE A N 1
ATOM 656 C CA . ILE A 1 82 ? 4.312 -9.174 18.830 1.00 87.38 82 ILE A CA 1
ATOM 657 C C . ILE A 1 82 ? 3.325 -8.018 18.688 1.00 87.38 82 ILE A C 1
ATOM 659 O O . ILE A 1 82 ? 3.485 -7.169 17.810 1.00 87.38 82 ILE A O 1
ATOM 663 N N . ARG A 1 83 ? 2.328 -7.966 19.577 1.00 91.62 83 ARG A N 1
ATOM 664 C CA . ARG A 1 83 ? 1.291 -6.928 19.590 1.00 91.62 83 ARG A CA 1
ATOM 665 C C . ARG A 1 83 ? 1.301 -6.177 20.907 1.00 91.62 83 ARG A C 1
ATOM 667 O O . ARG A 1 83 ? 1.330 -6.784 21.980 1.00 91.62 83 ARG A O 1
ATOM 674 N N . HIS A 1 84 ? 1.275 -4.852 20.830 1.00 91.56 84 HIS A N 1
ATOM 675 C CA . HIS A 1 84 ? 1.193 -4.000 22.007 1.00 91.56 84 HIS A CA 1
ATOM 676 C C . HIS A 1 84 ? -0.269 -3.719 22.363 1.00 91.56 84 HIS A C 1
ATOM 678 O O . HIS A 1 84 ? -1.077 -3.381 21.502 1.00 91.56 84 HIS A O 1
ATOM 684 N N . ALA A 1 85 ? -0.607 -3.817 23.651 1.00 93.12 85 ALA A N 1
ATOM 685 C CA . ALA A 1 85 ? -1.987 -3.671 24.124 1.00 93.12 85 ALA A CA 1
ATOM 686 C C . ALA A 1 85 ? -2.608 -2.301 23.782 1.00 93.12 85 ALA A C 1
ATOM 688 O O . ALA A 1 85 ? -3.801 -2.213 23.497 1.00 93.12 85 ALA A O 1
ATOM 689 N N . GLU A 1 86 ? -1.804 -1.234 23.787 1.00 93.56 86 GLU A N 1
ATOM 690 C CA . GLU A 1 86 ? -2.250 0.118 23.420 1.00 93.56 86 GLU A CA 1
ATOM 691 C C . GLU A 1 86 ? -2.630 0.203 21.932 1.00 93.56 86 GLU A C 1
ATOM 693 O O . GLU A 1 86 ? -3.687 0.731 21.582 1.00 93.56 86 GLU A O 1
ATOM 698 N N . GLU A 1 87 ? -1.810 -0.388 21.059 1.00 95.31 87 GLU A N 1
ATOM 699 C CA . GLU A 1 87 ? -2.050 -0.441 19.614 1.00 95.31 87 GLU A CA 1
ATOM 700 C C . GLU A 1 87 ? -3.257 -1.320 19.280 1.00 95.31 87 GLU A C 1
ATOM 702 O O . GLU A 1 87 ? -4.077 -0.955 18.439 1.00 95.31 87 GLU A O 1
ATOM 707 N N . GLU A 1 88 ? -3.409 -2.457 19.964 1.00 95.69 88 GLU A N 1
ATOM 708 C CA . GLU A 1 88 ? -4.596 -3.305 19.838 1.00 95.69 88 GLU A CA 1
ATOM 709 C C . GLU A 1 88 ? -5.881 -2.552 20.184 1.00 95.69 88 GLU A C 1
ATOM 711 O O . GLU A 1 88 ? -6.862 -2.653 19.444 1.00 95.69 88 GLU A O 1
ATOM 716 N N . GLY A 1 89 ? -5.868 -1.751 21.253 1.00 96.69 89 GLY A N 1
ATOM 717 C CA . GLY A 1 89 ? -6.999 -0.903 21.624 1.00 96.69 89 GLY A CA 1
ATOM 718 C C . GLY A 1 89 ? -7.374 0.088 20.519 1.00 96.69 89 GLY A C 1
ATOM 719 O O . GLY A 1 89 ? -8.537 0.154 20.117 1.00 96.69 89 GLY A O 1
ATOM 720 N N . ALA A 1 90 ? -6.388 0.805 19.975 1.00 96.62 90 ALA A N 1
ATOM 721 C CA . ALA A 1 90 ? -6.613 1.779 18.907 1.00 96.62 90 ALA A CA 1
ATOM 722 C C . ALA A 1 90 ? -7.097 1.128 17.598 1.00 96.62 90 ALA A C 1
ATOM 724 O O . ALA A 1 90 ? -7.993 1.652 16.932 1.00 96.62 90 ALA A O 1
ATOM 725 N N . VAL A 1 91 ? -6.549 -0.037 17.236 1.00 97.31 91 VAL A N 1
ATOM 726 C CA . VAL A 1 91 ? -6.986 -0.794 16.053 1.00 97.31 91 VAL A CA 1
ATOM 727 C C . VAL A 1 91 ? -8.431 -1.261 16.209 1.00 97.31 91 VAL A C 1
ATOM 729 O O . VAL A 1 91 ? -9.207 -1.149 15.260 1.00 97.31 91 VAL A O 1
ATOM 732 N N . LEU A 1 92 ? -8.822 -1.748 17.389 1.00 97.06 92 LEU A N 1
ATOM 733 C CA . LEU A 1 92 ? -10.204 -2.151 17.655 1.00 97.06 92 LEU A CA 1
ATOM 734 C C . LEU A 1 92 ? -11.172 -0.967 17.580 1.00 97.06 92 LEU A C 1
ATOM 736 O O . LEU A 1 92 ? -12.241 -1.110 16.984 1.00 97.06 92 LEU A O 1
ATOM 740 N N . GLU A 1 93 ? -10.796 0.197 18.120 1.00 97.50 93 GLU A N 1
ATOM 741 C CA . GLU A 1 93 ? -11.602 1.413 17.982 1.00 97.50 93 GLU A CA 1
ATOM 742 C C . GLU A 1 93 ? -11.777 1.786 16.506 1.00 97.50 93 GLU A C 1
ATOM 744 O O . GLU A 1 93 ? -12.908 1.952 16.043 1.00 97.50 93 GLU A O 1
ATOM 749 N N . LEU A 1 94 ? -10.683 1.865 15.739 1.00 97.62 94 LEU A N 1
ATOM 750 C CA . LEU A 1 94 ? -10.752 2.180 14.313 1.00 97.62 94 LEU A CA 1
ATOM 751 C C . LEU A 1 94 ? -11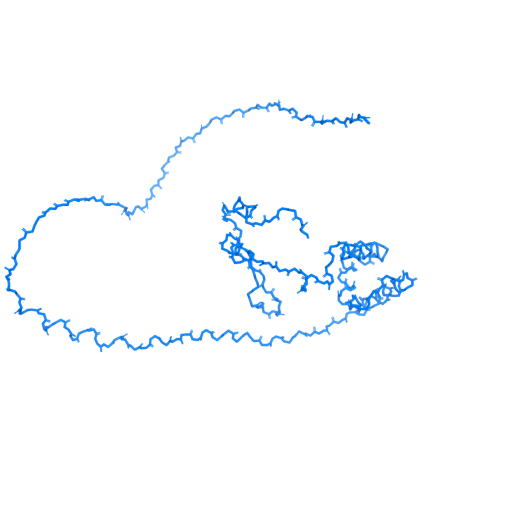.642 1.181 13.566 1.00 97.62 94 LEU A C 1
ATOM 753 O O . LEU A 1 94 ? -12.489 1.588 12.770 1.00 97.62 94 LEU A O 1
ATOM 757 N N . ARG A 1 95 ? -11.486 -0.117 13.845 1.00 97.50 95 ARG A N 1
ATOM 758 C CA . ARG A 1 95 ? -12.274 -1.191 13.231 1.00 97.50 95 ARG A CA 1
ATOM 759 C C . ARG A 1 95 ? -13.768 -0.984 13.457 1.00 97.50 95 ARG A C 1
ATOM 761 O O . ARG A 1 95 ? -14.535 -1.039 12.500 1.00 97.50 95 ARG A O 1
ATOM 768 N N . GLN A 1 96 ? -14.176 -0.689 14.693 1.00 97.25 96 GLN A N 1
ATOM 769 C CA . GLN A 1 96 ? -15.573 -0.391 15.022 1.00 97.25 96 GLN A CA 1
ATOM 770 C C . GLN A 1 96 ? -16.078 0.835 14.255 1.00 97.25 96 GLN A C 1
ATOM 772 O O . GLN A 1 96 ? -17.098 0.756 13.577 1.00 97.25 96 GLN A O 1
ATOM 777 N N . ARG A 1 97 ? -15.321 1.941 14.257 1.00 97.38 97 ARG A N 1
ATOM 778 C CA . ARG A 1 97 ? -15.712 3.166 13.537 1.00 97.38 97 ARG A CA 1
ATOM 779 C C . ARG A 1 97 ? -15.831 2.967 12.025 1.00 97.38 97 ARG A C 1
ATOM 781 O O . ARG A 1 97 ? -16.622 3.662 11.386 1.00 97.38 97 ARG A O 1
ATOM 788 N N . LEU A 1 98 ? -15.022 2.084 11.439 1.00 97.00 98 LEU A N 1
ATOM 789 C CA . LEU A 1 98 ? -15.103 1.744 10.019 1.00 97.00 98 LEU A CA 1
ATOM 790 C C . LEU A 1 98 ? -16.308 0.842 9.725 1.00 97.00 98 LEU A C 1
ATOM 792 O O . LEU A 1 98 ? -16.980 1.075 8.721 1.00 97.00 98 LEU A O 1
ATOM 796 N N . LEU A 1 99 ? -16.616 -0.125 10.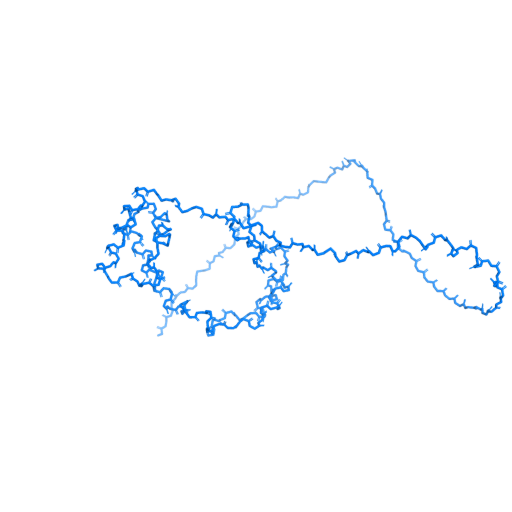597 1.00 96.06 99 LEU A N 1
ATOM 797 C CA . LEU A 1 99 ? -17.811 -0.973 10.489 1.00 96.06 99 LEU A CA 1
ATOM 798 C C . LEU A 1 99 ? -19.100 -0.156 10.584 1.00 96.06 99 LEU A C 1
ATOM 800 O O . LEU A 1 99 ? -19.963 -0.299 9.727 1.00 96.06 99 LEU A O 1
ATOM 804 N N . ASP A 1 100 ? -19.192 0.765 11.546 1.00 96.44 100 ASP A N 1
ATOM 805 C CA . ASP A 1 100 ? -20.362 1.638 11.731 1.00 96.44 100 ASP A CA 1
ATOM 806 C C . ASP A 1 100 ? -20.670 2.512 10.503 1.00 96.44 100 ASP A C 1
ATOM 808 O O . ASP A 1 100 ? -21.770 3.047 10.361 1.00 96.44 100 ASP A O 1
ATOM 812 N N . ARG A 1 101 ? -19.676 2.713 9.632 1.00 95.06 101 ARG A N 1
ATOM 813 C CA . ARG A 1 101 ? -19.766 3.539 8.422 1.00 95.06 101 ARG A CA 1
ATOM 814 C C . ARG A 1 101 ? -19.806 2.707 7.135 1.00 95.06 101 ARG A C 1
ATOM 816 O O . ARG A 1 101 ? -19.765 3.308 6.064 1.00 95.06 101 ARG A O 1
ATOM 823 N N . ASP A 1 102 ? -19.834 1.376 7.231 1.00 94.12 102 ASP A N 1
ATOM 824 C CA . ASP A 1 102 ? -19.733 0.433 6.105 1.00 94.12 102 ASP A CA 1
ATOM 825 C C . ASP A 1 102 ? -18.464 0.625 5.245 1.00 94.12 102 ASP A C 1
ATOM 827 O O . ASP A 1 102 ? -18.462 0.452 4.026 1.00 94.12 102 ASP A O 1
ATOM 831 N N . LEU A 1 103 ? -17.350 0.999 5.882 1.00 94.75 103 LEU A N 1
ATOM 832 C CA . LEU A 1 103 ? -16.065 1.291 5.231 1.00 94.75 103 LEU A CA 1
ATOM 833 C C . LEU A 1 103 ? -15.017 0.201 5.449 1.00 94.75 103 LEU A C 1
ATOM 835 O O . LEU A 1 103 ? -13.839 0.445 5.204 1.00 94.75 103 LEU A O 1
ATOM 839 N N . LEU A 1 104 ? -15.396 -0.981 5.928 1.00 94.94 104 LEU A N 1
ATOM 840 C CA . LEU A 1 104 ? -14.450 -2.059 6.212 1.00 94.94 104 LEU A CA 1
ATOM 841 C C . LEU A 1 104 ? -14.745 -3.286 5.348 1.00 94.94 104 LEU A C 1
ATOM 843 O O . LEU A 1 104 ? -15.463 -4.189 5.782 1.00 94.94 104 LEU A O 1
ATOM 847 N N . PRO A 1 105 ? -14.218 -3.344 4.114 1.00 93.62 105 PRO A N 1
ATOM 848 C CA . PRO A 1 105 ? -14.380 -4.535 3.309 1.00 93.62 105 PRO A CA 1
ATOM 849 C C . PRO A 1 105 ? -13.530 -5.685 3.887 1.00 93.62 105 PRO A C 1
ATOM 851 O O . PRO A 1 105 ? -12.397 -5.456 4.319 1.00 93.62 105 PRO A O 1
ATOM 854 N N . PRO A 1 106 ? -14.017 -6.942 3.852 1.00 91.50 106 PRO A N 1
ATOM 855 C CA . PRO A 1 106 ? -13.342 -8.069 4.505 1.00 91.50 106 PRO A CA 1
ATOM 856 C C . PRO A 1 106 ? -11.912 -8.336 4.018 1.00 91.50 106 PRO A C 1
ATOM 858 O O . PRO A 1 106 ? -11.086 -8.838 4.773 1.00 91.50 106 PRO A O 1
ATOM 861 N N . ARG A 1 107 ? -11.595 -7.996 2.759 1.00 89.88 107 ARG A N 1
ATOM 862 C CA . ARG A 1 107 ? -10.245 -8.171 2.187 1.00 89.88 107 ARG A CA 1
ATOM 863 C C . ARG A 1 107 ? -9.212 -7.225 2.802 1.00 89.88 107 ARG A C 1
ATOM 865 O O . ARG A 1 107 ? -8.023 -7.502 2.696 1.00 89.88 107 ARG A O 1
ATOM 872 N N . GLN A 1 108 ? -9.651 -6.116 3.394 1.00 91.50 108 GLN A N 1
ATOM 873 C CA . GLN A 1 108 ? -8.796 -5.095 3.998 1.00 91.50 108 GLN A CA 1
ATOM 874 C C . GLN A 1 108 ? -8.887 -5.095 5.533 1.00 91.50 108 GLN A C 1
ATOM 876 O O . GLN A 1 108 ? -8.298 -4.234 6.178 1.00 91.50 108 GLN A O 1
ATOM 881 N N . ASP A 1 109 ? -9.584 -6.067 6.125 1.00 93.50 109 ASP A N 1
ATOM 882 C CA . ASP A 1 109 ? -9.790 -6.176 7.570 1.00 93.50 109 ASP A CA 1
ATOM 883 C C . ASP A 1 109 ? -8.649 -6.932 8.288 1.00 93.50 109 ASP A C 1
ATOM 885 O O . ASP A 1 109 ? -8.851 -7.886 9.046 1.00 93.50 109 ASP A O 1
ATOM 889 N N . ASP A 1 110 ? -7.418 -6.513 8.000 1.00 94.88 110 ASP A N 1
ATOM 890 C CA . ASP A 1 110 ? -6.190 -7.044 8.589 1.00 94.88 110 ASP A CA 1
ATOM 891 C C . ASP A 1 110 ? -5.644 -6.104 9.680 1.00 94.88 110 ASP A C 1
ATOM 893 O O . ASP A 1 110 ? -5.648 -4.879 9.531 1.00 94.88 110 ASP A O 1
ATOM 897 N N . TYR A 1 111 ? -5.142 -6.685 10.776 1.00 95.38 111 TYR A N 1
ATOM 898 C CA . TYR A 1 111 ? -4.662 -5.941 11.947 1.00 95.38 111 TYR A CA 1
ATOM 899 C C . TYR A 1 111 ? -3.540 -4.962 11.585 1.00 95.38 111 TYR A C 1
ATOM 901 O O . TYR A 1 111 ? -3.636 -3.770 11.880 1.00 95.38 111 TYR A O 1
ATOM 909 N N . TYR A 1 112 ? -2.499 -5.446 10.905 1.00 95.12 112 TYR A N 1
ATOM 910 C CA . TYR A 1 112 ? -1.338 -4.628 10.555 1.00 95.12 112 TYR A CA 1
ATOM 911 C C . TYR A 1 112 ? -1.658 -3.611 9.464 1.00 95.12 112 TYR A C 1
ATOM 913 O O . TYR A 1 112 ? -1.075 -2.527 9.431 1.00 95.12 112 TYR A O 1
ATOM 921 N N . THR A 1 113 ? -2.622 -3.924 8.600 1.00 95.88 113 THR A N 1
ATOM 922 C CA . THR A 1 113 ? -3.160 -2.969 7.636 1.00 95.88 113 THR A CA 1
ATOM 923 C C . THR A 1 113 ? -3.796 -1.786 8.356 1.00 95.88 113 THR A C 1
ATOM 925 O O . THR A 1 113 ? -3.400 -0.655 8.089 1.00 95.88 113 THR A O 1
ATOM 928 N N . LEU A 1 114 ? -4.705 -2.019 9.306 1.00 96.81 114 LEU A N 1
ATOM 929 C CA . LEU A 1 11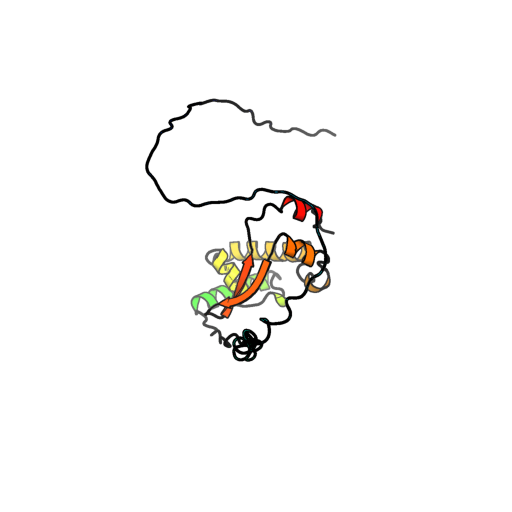4 ? -5.322 -0.952 10.102 1.00 96.81 114 LEU A CA 1
ATOM 930 C C . LEU A 1 114 ? -4.283 -0.176 10.926 1.00 96.81 114 LEU A C 1
ATOM 932 O O . LEU A 1 114 ? -4.284 1.057 10.913 1.00 96.81 114 LEU A O 1
ATOM 936 N N . LEU A 1 115 ? -3.353 -0.887 11.571 1.00 97.25 115 LEU A N 1
ATOM 937 C CA . LEU A 1 115 ? -2.277 -0.277 12.351 1.00 97.25 115 LEU A CA 1
ATOM 938 C C . LEU A 1 115 ? -1.418 0.658 11.494 1.00 97.25 115 LEU A C 1
ATOM 940 O O . LEU A 1 115 ? -1.165 1.786 11.896 1.00 97.25 115 LEU A O 1
ATOM 944 N N . ARG A 1 116 ? -1.046 0.259 10.272 1.00 97.12 116 ARG A N 1
ATOM 945 C CA . ARG A 1 116 ? -0.246 1.097 9.363 1.00 97.12 116 ARG A CA 1
ATOM 946 C C . ARG A 1 116 ? -0.917 2.436 9.050 1.00 97.12 116 ARG A C 1
ATOM 948 O O . ARG A 1 116 ? -0.229 3.450 8.942 1.00 97.12 116 ARG A O 1
ATOM 955 N N . PHE A 1 117 ? -2.240 2.452 8.901 1.00 97.62 117 PHE A N 1
ATOM 956 C CA . PHE A 1 117 ? -2.991 3.689 8.677 1.00 97.62 117 PHE A CA 1
ATOM 957 C C . PHE A 1 117 ? -3.038 4.566 9.934 1.00 97.62 117 PHE A C 1
ATOM 959 O O . PHE A 1 117 ? -2.867 5.779 9.815 1.00 97.62 117 PHE A O 1
ATOM 966 N N . LEU A 1 118 ? -3.187 3.962 11.119 1.00 97.94 118 LEU A N 1
ATOM 967 C CA . LEU A 1 118 ? -3.099 4.678 12.397 1.00 97.94 118 LEU A CA 1
ATOM 968 C C . LEU A 1 118 ? -1.717 5.297 12.593 1.00 97.94 118 LEU A C 1
ATOM 970 O O . LEU A 1 118 ? -1.614 6.496 12.844 1.00 97.94 118 LEU A O 1
ATOM 974 N N . THR A 1 119 ? -0.650 4.517 12.404 1.00 97.38 119 THR A N 1
ATOM 975 C CA . THR A 1 119 ? 0.731 4.997 12.531 1.00 97.38 119 THR A CA 1
ATOM 976 C C . THR A 1 119 ? 1.014 6.145 11.560 1.00 97.38 119 THR A C 1
ATOM 978 O O . THR A 1 119 ? 1.670 7.110 11.929 1.00 97.38 119 THR A O 1
ATOM 981 N N . ALA A 1 120 ? 0.474 6.103 10.337 1.00 97.69 120 ALA A N 1
ATOM 982 C CA . ALA A 1 120 ? 0.656 7.168 9.348 1.00 97.69 120 ALA A CA 1
ATOM 983 C C . ALA A 1 120 ? -0.036 8.498 9.710 1.00 97.69 120 ALA A C 1
ATOM 985 O O . ALA A 1 120 ? 0.202 9.513 9.046 1.00 97.69 120 ALA A O 1
ATOM 986 N N . ARG A 1 121 ? -0.935 8.505 10.698 1.00 97.56 121 ARG A N 1
ATOM 987 C CA . ARG A 1 121 ? -1.687 9.686 11.150 1.00 97.56 121 ARG A CA 1
ATOM 988 C C . ARG A 1 121 ? -1.559 9.913 12.652 1.00 97.56 121 ARG A C 1
ATOM 990 O O . ARG A 1 121 ? -2.440 10.535 13.237 1.00 97.56 121 ARG A O 1
ATOM 997 N N . ASP A 1 122 ? -0.478 9.418 13.256 1.00 96.62 122 ASP A N 1
ATOM 998 C CA . ASP A 1 122 ? -0.187 9.574 14.684 1.00 96.62 122 ASP A CA 1
ATOM 999 C C . ASP A 1 122 ? -1.368 9.149 15.580 1.00 96.62 122 ASP A C 1
ATOM 1001 O O . ASP A 1 122 ? -1.672 9.791 16.582 1.00 96.62 122 ASP A O 1
ATOM 1005 N N . PHE A 1 123 ? -2.064 8.073 15.188 1.00 96.56 123 PHE A N 1
ATOM 1006 C CA . PHE A 1 123 ? -3.248 7.522 15.860 1.00 96.56 123 PHE A CA 1
ATOM 1007 C C . PHE A 1 123 ? -4.475 8.463 15.917 1.00 96.56 123 PHE A C 1
ATOM 1009 O O . PHE A 1 123 ? -5.417 8.217 16.668 1.00 96.56 123 PHE A O 1
ATOM 1016 N N . ASP A 1 124 ? -4.532 9.505 15.078 1.00 97.75 124 ASP A N 1
ATOM 1017 C CA . ASP A 1 124 ? -5.728 10.339 14.898 1.00 97.75 124 ASP A CA 1
ATOM 1018 C C . ASP A 1 124 ? -6.805 9.574 14.108 1.00 97.75 124 ASP A C 1
ATOM 1020 O O . ASP A 1 124 ? -6.710 9.405 12.887 1.00 97.75 124 ASP A O 1
ATOM 1024 N N . ILE A 1 125 ? -7.840 9.099 14.807 1.00 96.44 125 ILE A N 1
ATOM 1025 C CA . ILE A 1 125 ? -8.899 8.251 14.240 1.00 96.44 125 ILE A CA 1
ATOM 1026 C C . ILE A 1 125 ? -9.630 8.932 13.077 1.00 96.44 125 ILE A C 1
ATOM 1028 O O . ILE A 1 125 ? -9.860 8.302 12.044 1.00 96.44 125 ILE A O 1
ATOM 1032 N N . ASP A 1 126 ? -9.987 10.210 13.194 1.00 96.88 126 ASP A N 1
ATOM 1033 C CA . ASP A 1 126 ? -10.790 10.881 12.169 1.00 96.88 126 ASP A CA 1
ATOM 1034 C C . ASP A 1 126 ? -9.980 11.126 10.891 1.00 96.88 126 ASP A C 1
ATOM 1036 O O . ASP A 1 126 ? -10.467 10.849 9.787 1.00 96.88 126 ASP A O 1
ATOM 1040 N N . LYS A 1 127 ? -8.716 11.554 11.022 1.00 98.00 127 LYS A N 1
ATOM 1041 C CA . LYS A 1 127 ? -7.800 11.655 9.872 1.00 98.00 127 LYS A CA 1
ATOM 1042 C C . LYS A 1 127 ? -7.522 10.294 9.247 1.00 98.00 127 LYS A C 1
ATOM 1044 O O . LYS A 1 127 ? -7.417 10.195 8.023 1.00 98.00 127 LYS A O 1
ATOM 1049 N N . THR A 1 128 ? -7.417 9.255 10.071 1.00 98.12 128 THR A N 1
ATOM 1050 C CA . THR A 1 128 ? -7.202 7.881 9.611 1.00 98.12 128 THR A CA 1
ATOM 1051 C C . THR A 1 128 ? -8.386 7.391 8.785 1.00 98.12 128 THR A C 1
ATOM 1053 O O . THR A 1 128 ? -8.188 6.881 7.685 1.00 98.12 128 THR A O 1
ATOM 1056 N N . ILE A 1 129 ? -9.622 7.618 9.242 1.00 97.62 129 ILE A N 1
ATOM 1057 C CA . ILE A 1 129 ? -10.826 7.251 8.483 1.00 97.62 129 ILE A CA 1
ATOM 1058 C C . ILE A 1 129 ? -10.909 8.033 7.169 1.00 97.62 129 ILE A C 1
ATOM 1060 O O . ILE A 1 129 ? -11.315 7.471 6.152 1.00 97.62 129 ILE A O 1
ATOM 1064 N N . TRP A 1 130 ? -10.527 9.312 7.159 1.00 97.56 130 TRP A N 1
ATOM 1065 C CA . TRP A 1 130 ? -10.473 10.082 5.916 1.00 97.56 130 TRP A CA 1
ATOM 1066 C C . TRP A 1 130 ? -9.462 9.483 4.926 1.00 97.56 130 TRP A C 1
ATOM 1068 O O . TRP A 1 130 ? -9.829 9.170 3.798 1.00 97.56 130 TRP A O 1
ATOM 1078 N N . MET A 1 131 ? -8.230 9.209 5.369 1.00 97.94 131 MET A N 1
ATOM 1079 C CA . MET A 1 131 ? -7.205 8.557 4.543 1.00 97.94 131 MET A CA 1
ATOM 1080 C C . MET A 1 131 ? -7.638 7.162 4.057 1.00 97.94 131 MET A C 1
ATOM 1082 O O . MET A 1 131 ? -7.341 6.775 2.928 1.00 97.94 131 MET A O 1
ATOM 1086 N N . TRP A 1 132 ? -8.358 6.410 4.891 1.00 97.88 132 TRP A N 1
ATOM 1087 C CA . TRP A 1 132 ? -8.900 5.101 4.539 1.00 97.88 132 TRP A CA 1
ATOM 1088 C C . TRP A 1 132 ? -9.943 5.189 3.421 1.00 97.88 132 TRP A C 1
ATOM 1090 O O . TRP A 1 132 ? -9.886 4.417 2.465 1.00 97.88 132 TRP A O 1
ATOM 1100 N N . LYS A 1 133 ? -10.866 6.157 3.502 1.00 97.44 133 LYS A N 1
ATOM 1101 C CA . LYS A 1 133 ? -11.859 6.414 2.447 1.00 97.44 133 LYS A CA 1
ATOM 1102 C C . LYS A 1 133 ? -11.195 6.731 1.114 1.00 97.44 133 LYS A C 1
ATOM 1104 O O . LYS A 1 133 ? -11.565 6.127 0.114 1.00 97.44 133 LYS A O 1
ATOM 1109 N N . GLU A 1 134 ? -10.206 7.621 1.116 1.00 97.94 134 GLU A N 1
ATOM 1110 C CA . GLU A 1 134 ? -9.464 7.976 -0.099 1.00 97.94 134 GLU A CA 1
ATOM 1111 C C . GLU A 1 134 ? -8.788 6.748 -0.718 1.00 97.94 134 GLU A C 1
ATOM 1113 O O . GLU A 1 134 ? -8.863 6.542 -1.927 1.00 97.94 134 GLU A O 1
ATOM 1118 N N . MET A 1 135 ? -8.204 5.871 0.107 1.00 97.00 135 MET A N 1
ATOM 1119 C CA . MET A 1 135 ? -7.629 4.617 -0.376 1.00 97.00 135 MET A CA 1
ATOM 1120 C C . MET A 1 135 ? -8.683 3.691 -1.000 1.00 97.00 135 MET A C 1
ATOM 1122 O O . MET A 1 135 ? -8.429 3.135 -2.067 1.00 97.00 135 MET A O 1
ATOM 1126 N N . LEU A 1 136 ? -9.861 3.532 -0.388 1.00 96.62 136 LEU A N 1
ATOM 1127 C CA . LEU A 1 136 ? -10.934 2.710 -0.963 1.00 96.62 136 LEU A CA 1
ATOM 1128 C C . LEU A 1 136 ? -11.435 3.271 -2.298 1.00 96.62 136 LEU A C 1
ATOM 1130 O O . LEU A 1 136 ? -11.635 2.507 -3.244 1.00 96.62 136 LEU A O 1
ATOM 1134 N N . THR A 1 137 ? -11.607 4.592 -2.383 1.00 96.94 137 THR A N 1
ATOM 1135 C CA . THR A 1 137 ? -11.971 5.283 -3.626 1.00 96.94 137 THR A CA 1
ATOM 1136 C C . THR A 1 137 ? -10.919 5.030 -4.702 1.00 96.94 137 THR A C 1
ATOM 1138 O O . THR A 1 137 ? -11.259 4.525 -5.768 1.00 96.94 137 THR A O 1
ATOM 1141 N N . TRP A 1 138 ? -9.638 5.254 -4.393 1.00 97.19 138 TRP A N 1
ATOM 1142 C CA . TRP A 1 138 ? -8.534 5.026 -5.325 1.00 97.19 138 TRP A CA 1
ATOM 1143 C C . TRP A 1 138 ? -8.473 3.574 -5.821 1.00 97.19 138 TRP A C 1
ATOM 1145 O O . TRP A 1 138 ? -8.381 3.343 -7.024 1.00 97.19 138 TRP A O 1
ATOM 1155 N N . ARG A 1 139 ? -8.603 2.580 -4.926 1.00 96.06 139 ARG A N 1
ATOM 1156 C CA . ARG A 1 139 ? -8.594 1.156 -5.317 1.00 96.06 139 ARG A CA 1
ATOM 1157 C C . ARG A 1 139 ? -9.714 0.815 -6.292 1.00 96.06 139 ARG A C 1
ATOM 1159 O O . ARG A 1 139 ? -9.516 -0.011 -7.181 1.00 96.06 139 ARG A O 1
ATOM 1166 N N . LYS A 1 140 ? -10.886 1.425 -6.105 1.00 94.75 140 LYS A N 1
ATOM 1167 C CA . LYS A 1 140 ? -12.041 1.237 -6.982 1.00 94.75 140 LYS A CA 1
ATOM 1168 C C . LYS A 1 140 ? -11.837 1.921 -8.332 1.00 94.75 140 LYS A C 1
ATOM 1170 O O . LYS A 1 140 ? -12.151 1.320 -9.350 1.00 94.75 140 LYS A O 1
ATOM 1175 N N . GLU A 1 141 ? -11.333 3.151 -8.335 1.00 95.88 141 GLU A N 1
ATOM 1176 C CA . GLU A 1 141 ? -11.102 3.931 -9.557 1.00 95.88 141 GLU A CA 1
ATOM 1177 C C . GLU A 1 141 ? -10.018 3.315 -10.446 1.00 95.88 141 GLU A C 1
ATOM 1179 O O . GLU A 1 141 ? -10.190 3.263 -11.658 1.00 95.88 141 GLU A O 1
ATOM 1184 N N . TYR A 1 142 ? -8.943 2.794 -9.848 1.00 93.56 142 TYR A N 1
ATOM 1185 C CA . TYR A 1 142 ? -7.812 2.196 -10.569 1.00 93.56 142 TYR A CA 1
ATOM 1186 C C . TYR A 1 142 ? -7.923 0.678 -10.759 1.00 93.56 142 TYR A C 1
ATOM 1188 O O . TYR A 1 142 ? -6.998 0.061 -11.281 1.00 93.56 142 TYR A O 1
ATOM 1196 N N . GLY A 1 143 ? -9.004 0.041 -10.295 1.00 94.19 143 GLY A N 1
ATOM 1197 C CA . GLY A 1 143 ? -9.165 -1.413 -10.421 1.00 94.19 143 GLY A CA 1
ATOM 1198 C C . GLY A 1 143 ? -8.094 -2.227 -9.679 1.00 94.19 143 GLY A C 1
ATOM 1199 O O . GLY A 1 143 ? -7.777 -3.351 -10.059 1.00 94.19 143 GLY A O 1
ATOM 1200 N N . THR A 1 144 ? -7.513 -1.698 -8.596 1.00 94.44 144 THR A N 1
ATOM 1201 C CA . THR A 1 144 ? -6.374 -2.336 -7.906 1.00 94.44 144 THR A CA 1
ATOM 1202 C C . THR A 1 144 ? -6.704 -3.726 -7.350 1.00 94.44 144 THR A C 1
ATOM 1204 O O . THR A 1 144 ? -5.812 -4.544 -7.136 1.00 94.44 144 THR A O 1
ATOM 1207 N N . ASP A 1 145 ? -7.975 -4.017 -7.073 1.00 93.50 145 ASP A N 1
ATOM 1208 C CA . ASP A 1 145 ? -8.393 -5.308 -6.513 1.00 93.50 145 ASP A CA 1
ATOM 1209 C C . ASP A 1 145 ? -8.280 -6.478 -7.501 1.00 93.50 145 ASP A C 1
ATOM 1211 O O . ASP A 1 145 ? -8.227 -7.630 -7.046 1.00 93.50 145 ASP A O 1
ATOM 1215 N N . THR A 1 146 ? -8.226 -6.177 -8.804 1.00 95.12 146 THR A N 1
ATOM 1216 C CA . THR A 1 146 ? -8.159 -7.135 -9.918 1.00 95.12 146 THR A CA 1
ATOM 1217 C C . THR A 1 146 ? -6.918 -6.957 -10.799 1.00 95.12 146 THR A C 1
ATOM 1219 O O . THR A 1 146 ? -6.716 -7.715 -11.740 1.00 95.12 146 THR A O 1
ATOM 1222 N N . ILE A 1 147 ? -6.018 -6.027 -10.455 1.00 94.50 147 ILE A N 1
ATOM 1223 C CA . ILE A 1 147 ? -4.814 -5.711 -11.245 1.00 94.50 147 ILE A CA 1
ATOM 1224 C C . ILE A 1 147 ? -3.937 -6.931 -11.562 1.00 94.50 147 ILE A C 1
ATOM 1226 O O . ILE A 1 147 ? -3.360 -7.009 -12.635 1.00 94.50 147 ILE A O 1
ATOM 1230 N N . LEU A 1 148 ? -3.859 -7.916 -10.661 1.00 92.19 148 LEU A N 1
ATOM 1231 C CA . LEU A 1 148 ? -3.074 -9.137 -10.892 1.00 92.19 148 LEU A CA 1
ATOM 1232 C C . LEU A 1 148 ? -3.689 -10.068 -11.950 1.00 92.19 148 LEU A C 1
ATOM 1234 O O . LEU A 1 148 ? -3.025 -11.004 -12.384 1.00 92.19 148 LEU A O 1
ATOM 1238 N N . GLN A 1 149 ? -4.962 -9.871 -12.291 1.00 93.69 149 GLN A N 1
ATOM 1239 C CA . GLN A 1 149 ? -5.670 -10.605 -13.337 1.00 93.69 149 GLN A CA 1
ATOM 1240 C C . GLN A 1 149 ? -5.790 -9.782 -14.621 1.00 93.69 149 GLN A C 1
ATOM 1242 O O . GLN A 1 149 ? -5.694 -10.348 -15.705 1.00 93.69 149 GLN A O 1
ATOM 1247 N N . ASP A 1 150 ? -6.012 -8.475 -14.482 1.00 92.31 150 ASP A N 1
ATOM 1248 C CA . ASP A 1 150 ? -6.399 -7.606 -15.593 1.00 92.31 150 ASP A CA 1
ATOM 1249 C C . ASP A 1 150 ? -5.198 -6.981 -16.315 1.00 92.31 150 ASP A C 1
ATOM 1251 O O . ASP A 1 150 ? -5.312 -6.621 -17.484 1.00 92.31 150 ASP A O 1
ATOM 1255 N N . PHE A 1 151 ? -4.055 -6.836 -15.635 1.00 92.50 151 PHE A N 1
ATOM 1256 C CA . PHE A 1 151 ? -2.880 -6.164 -16.184 1.00 92.50 151 PHE A CA 1
ATOM 1257 C C . PHE A 1 151 ? -1.813 -7.167 -16.630 1.00 92.50 151 PHE A C 1
ATOM 1259 O O . PHE A 1 151 ? -1.228 -7.885 -15.815 1.00 92.50 151 PHE A O 1
ATOM 1266 N N . GLU A 1 152 ? -1.520 -7.165 -17.928 1.00 92.00 152 GLU A N 1
ATOM 1267 C CA . GLU A 1 152 ? -0.397 -7.881 -18.525 1.00 92.00 152 GLU A CA 1
ATOM 1268 C C . GLU A 1 152 ? 0.680 -6.872 -18.930 1.00 92.00 152 GLU A C 1
ATOM 1270 O O . GLU A 1 152 ? 0.422 -5.943 -19.690 1.00 92.00 152 GLU A O 1
ATOM 1275 N N . PHE A 1 153 ? 1.888 -7.034 -18.388 1.00 91.12 153 PHE A N 1
ATOM 1276 C CA . PHE A 1 153 ? 2.996 -6.112 -18.635 1.00 91.12 153 PHE A CA 1
ATOM 1277 C C . PHE A 1 153 ? 3.918 -6.669 -19.727 1.00 91.12 153 PHE A C 1
ATOM 1279 O O . PHE A 1 153 ? 4.985 -7.210 -19.430 1.00 91.12 153 PHE A O 1
ATOM 1286 N N . GLU A 1 154 ? 3.477 -6.599 -20.984 1.00 92.88 154 GLU A N 1
ATOM 1287 C CA . GLU A 1 154 ? 4.159 -7.223 -22.130 1.00 92.88 154 GLU A CA 1
ATOM 1288 C C . GLU A 1 154 ? 5.578 -6.670 -22.350 1.00 92.88 154 GLU A C 1
ATOM 1290 O O . GLU A 1 154 ? 6.514 -7.417 -22.642 1.00 92.88 154 GLU A O 1
ATOM 1295 N N . GLU A 1 155 ? 5.768 -5.367 -22.152 1.00 92.38 155 GLU A N 1
ATOM 1296 C CA . GLU A 1 155 ? 7.043 -4.677 -22.346 1.00 92.38 155 GLU A CA 1
ATOM 1297 C C . GLU A 1 155 ? 8.018 -4.817 -21.162 1.00 92.38 155 GLU A C 1
ATOM 1299 O O . GLU A 1 155 ? 9.113 -4.246 -21.187 1.00 92.38 155 GLU A O 1
ATOM 1304 N N . LEU A 1 156 ? 7.666 -5.589 -20.125 1.00 91.56 156 LEU A N 1
ATOM 1305 C CA . LEU A 1 156 ? 8.449 -5.719 -18.892 1.00 91.56 156 LEU A CA 1
ATOM 1306 C C . LEU A 1 156 ? 9.919 -6.086 -19.150 1.00 91.56 156 LEU A C 1
ATOM 1308 O O . LEU A 1 156 ? 10.809 -5.527 -18.511 1.00 91.56 156 LEU A O 1
ATOM 1312 N N . GLU A 1 157 ? 10.206 -7.007 -20.075 1.00 91.31 157 GLU A N 1
ATOM 1313 C CA . GLU A 1 157 ? 11.590 -7.401 -20.383 1.00 91.31 157 GLU A CA 1
ATOM 1314 C C . GLU A 1 157 ? 12.416 -6.237 -20.950 1.00 91.31 157 GLU A C 1
ATOM 1316 O O . GLU A 1 157 ? 13.586 -6.063 -20.591 1.00 91.31 157 GLU A O 1
ATOM 1321 N N . GLU A 1 158 ? 11.807 -5.409 -21.802 1.00 91.00 158 GLU A N 1
ATOM 1322 C CA . GLU A 1 158 ? 12.460 -4.241 -22.390 1.00 91.00 158 GLU A CA 1
ATOM 1323 C C . GLU A 1 158 ? 12.631 -3.127 -21.351 1.00 91.00 158 GLU A C 1
ATOM 1325 O O . GLU A 1 158 ? 13.707 -2.527 -21.243 1.00 91.00 158 GLU A O 1
ATOM 1330 N N . VAL A 1 159 ? 11.617 -2.919 -20.506 1.00 90.94 159 VAL A N 1
ATOM 1331 C CA . VAL A 1 159 ? 11.690 -2.015 -19.354 1.00 90.94 159 VAL A CA 1
ATOM 1332 C C . VAL A 1 159 ? 12.840 -2.417 -18.437 1.00 90.94 159 VAL A C 1
ATOM 1334 O O . VAL A 1 159 ? 13.664 -1.572 -18.104 1.00 90.94 159 VAL A O 1
ATOM 1337 N N . LEU A 1 160 ? 12.976 -3.698 -18.087 1.00 91.19 160 LEU A N 1
ATOM 1338 C CA . LEU A 1 160 ? 14.043 -4.187 -17.208 1.00 91.19 160 LEU A CA 1
ATOM 1339 C C . LEU A 1 160 ? 15.446 -4.048 -17.812 1.00 91.19 160 LEU A C 1
ATOM 1341 O O . LEU A 1 160 ? 16.422 -3.950 -17.063 1.00 91.19 160 LEU A O 1
ATOM 1345 N N . HIS A 1 161 ? 15.575 -4.014 -19.142 1.00 89.88 161 HIS A N 1
ATOM 1346 C CA . HIS A 1 161 ? 16.854 -3.752 -19.802 1.00 89.88 161 HIS A CA 1
ATOM 1347 C C . HIS A 1 161 ? 17.351 -2.324 -19.533 1.00 89.88 161 HIS A C 1
ATOM 1349 O O . HIS A 1 161 ? 18.534 -2.114 -19.245 1.00 89.88 161 HIS A O 1
ATOM 1355 N N . TYR A 1 162 ? 16.450 -1.342 -19.607 1.00 89.31 162 TYR A N 1
ATOM 1356 C CA . TYR A 1 162 ? 16.780 0.076 -19.444 1.00 89.31 162 TYR A CA 1
ATOM 1357 C C . TYR A 1 162 ? 16.651 0.571 -18.003 1.00 89.31 162 TYR A C 1
ATOM 1359 O O . TYR A 1 162 ? 17.438 1.420 -17.573 1.00 89.31 162 TYR A O 1
ATOM 1367 N N . TYR A 1 163 ? 15.716 -0.008 -17.255 1.00 90.94 163 TYR A N 1
ATOM 1368 C CA . TYR A 1 163 ? 15.405 0.278 -15.865 1.00 90.94 163 TYR A CA 1
ATOM 1369 C C . TYR A 1 163 ? 15.369 -1.020 -15.038 1.00 90.94 163 TYR A C 1
ATOM 1371 O O . TYR A 1 163 ? 14.301 -1.548 -14.720 1.00 90.94 163 TYR A O 1
ATOM 1379 N N . PRO A 1 164 ? 16.547 -1.581 -14.694 1.00 91.94 164 PRO A N 1
ATOM 1380 C CA . PRO A 1 164 ? 16.612 -2.810 -13.918 1.00 91.94 164 PRO A CA 1
ATOM 1381 C C . PRO A 1 164 ? 16.051 -2.593 -12.509 1.00 91.94 164 PRO A C 1
ATOM 1383 O O . PRO A 1 164 ? 16.644 -1.868 -11.700 1.00 91.94 164 PRO A O 1
ATOM 1386 N N . GLN A 1 165 ? 14.943 -3.272 -12.222 1.00 92.94 165 GLN A N 1
ATOM 1387 C CA . GLN A 1 165 ? 14.262 -3.259 -10.933 1.00 92.94 165 GLN A CA 1
ATOM 1388 C C . GLN A 1 165 ? 13.772 -4.657 -10.551 1.00 92.94 165 GLN A C 1
ATOM 1390 O O . GLN A 1 165 ? 13.554 -5.507 -11.415 1.00 92.94 165 GLN A O 1
ATOM 1395 N N . GLY A 1 166 ? 13.592 -4.913 -9.258 1.00 94.50 166 GLY A N 1
ATOM 1396 C CA . GLY A 1 166 ? 12.949 -6.142 -8.805 1.00 94.50 166 GLY A CA 1
ATOM 1397 C C . GLY A 1 166 ? 13.327 -6.575 -7.397 1.00 94.50 166 GLY A C 1
ATOM 1398 O O . GLY A 1 166 ? 14.205 -6.008 -6.744 1.00 94.50 166 GLY A O 1
ATOM 1399 N N . TYR A 1 167 ? 12.647 -7.623 -6.938 1.00 95.69 167 TYR A N 1
ATOM 1400 C CA . TYR A 1 167 ? 12.913 -8.249 -5.648 1.00 95.69 167 TYR A CA 1
ATOM 1401 C C . TYR A 1 167 ? 14.084 -9.231 -5.730 1.00 95.69 167 TYR A C 1
ATOM 1403 O O . TYR A 1 167 ? 14.182 -10.031 -6.662 1.00 95.69 167 TYR A O 1
ATOM 1411 N N . HIS A 1 168 ? 14.959 -9.210 -4.725 1.00 94.94 168 HIS A N 1
ATOM 1412 C CA . HIS A 1 168 ? 16.103 -10.109 -4.632 1.00 94.94 168 HIS A CA 1
ATOM 1413 C C . HIS A 1 168 ? 16.372 -10.552 -3.188 1.00 94.94 168 HIS A C 1
ATOM 1415 O O . HIS A 1 168 ? 17.137 -9.927 -2.456 1.00 94.94 168 HIS A O 1
ATOM 1421 N N . GLY A 1 169 ? 15.783 -11.685 -2.800 1.00 93.44 169 GLY A N 1
ATOM 1422 C CA . GLY A 1 169 ? 15.977 -12.279 -1.477 1.00 93.44 169 GLY A CA 1
ATOM 1423 C C . GLY A 1 169 ? 15.324 -11.480 -0.346 1.00 93.44 169 GLY A C 1
ATOM 1424 O O . GLY A 1 169 ? 14.421 -10.671 -0.565 1.00 93.44 169 GLY A O 1
ATOM 1425 N N . VAL A 1 170 ? 15.780 -11.743 0.876 1.00 93.12 170 VAL A N 1
ATOM 1426 C CA . VAL A 1 170 ? 15.325 -11.076 2.102 1.00 93.12 170 VAL A CA 1
ATOM 1427 C C . VAL A 1 170 ? 16.527 -10.630 2.929 1.00 93.12 170 VAL A C 1
ATOM 1429 O O . VAL A 1 170 ? 17.621 -11.186 2.792 1.00 93.12 170 VAL A O 1
ATOM 1432 N N . ASP A 1 171 ? 16.337 -9.625 3.775 1.00 91.69 171 ASP A N 1
ATOM 1433 C CA . ASP A 1 171 ? 17.352 -9.197 4.734 1.00 91.69 171 ASP A CA 1
ATOM 1434 C C . ASP A 1 171 ? 17.458 -10.155 5.941 1.00 91.69 171 ASP A C 1
ATOM 1436 O O . ASP A 1 171 ? 16.854 -11.229 5.984 1.00 91.69 171 ASP A O 1
ATOM 1440 N N . LYS A 1 172 ? 18.257 -9.774 6.946 1.00 90.62 172 LYS A N 1
ATOM 1441 C CA . LYS A 1 172 ? 18.463 -10.580 8.164 1.00 90.62 172 LYS A CA 1
ATOM 1442 C C . LYS A 1 172 ? 17.200 -10.743 9.013 1.00 90.62 172 LYS A C 1
ATOM 1444 O O . LYS A 1 172 ? 17.170 -11.621 9.868 1.00 90.62 172 LYS A O 1
ATOM 1449 N N . GLU A 1 173 ? 16.203 -9.900 8.796 1.00 89.06 173 GLU A N 1
ATOM 1450 C CA . GLU A 1 173 ? 14.944 -9.876 9.532 1.00 89.06 173 GLU A CA 1
ATOM 1451 C C . GLU A 1 173 ? 13.789 -10.451 8.697 1.00 89.06 173 GLU A C 1
ATOM 1453 O O . GLU A 1 173 ? 12.643 -10.453 9.135 1.00 89.06 173 GLU A O 1
ATOM 1458 N N . GLY A 1 174 ? 14.081 -10.974 7.500 1.00 90.25 174 GLY A N 1
ATOM 1459 C CA . GLY A 1 174 ? 13.091 -11.577 6.614 1.00 90.25 174 GLY A CA 1
ATOM 1460 C C . GLY A 1 174 ? 12.331 -10.577 5.740 1.00 90.25 174 GLY A C 1
ATOM 1461 O O . GLY A 1 174 ? 11.386 -10.975 5.058 1.00 90.25 174 GLY A O 1
ATOM 1462 N N . ARG A 1 175 ? 12.727 -9.298 5.702 1.00 90.94 175 ARG A N 1
ATOM 1463 C CA . ARG A 1 175 ? 12.071 -8.281 4.868 1.00 90.94 175 ARG A CA 1
ATOM 1464 C C . ARG A 1 175 ? 12.489 -8.460 3.402 1.00 90.94 175 ARG A C 1
ATOM 1466 O O . ARG A 1 175 ? 13.692 -8.547 3.141 1.00 90.94 175 ARG A O 1
ATOM 1473 N N . PRO A 1 176 ? 11.553 -8.493 2.432 1.00 94.75 176 PRO A N 1
ATOM 1474 C CA . PRO A 1 176 ? 11.899 -8.572 1.015 1.00 94.75 176 PRO A CA 1
ATOM 1475 C C . PRO A 1 176 ? 12.780 -7.398 0.589 1.00 94.75 176 PRO A C 1
ATOM 1477 O O . PRO A 1 176 ? 12.434 -6.239 0.820 1.00 94.75 176 PRO A O 1
ATOM 1480 N N . ILE A 1 177 ? 13.907 -7.693 -0.056 1.00 95.81 177 ILE A N 1
ATOM 1481 C CA . ILE A 1 177 ? 14.799 -6.657 -0.580 1.00 95.81 177 ILE A CA 1
ATOM 1482 C C . ILE A 1 177 ? 14.345 -6.315 -1.994 1.00 95.81 177 ILE A C 1
ATOM 1484 O O . ILE A 1 177 ? 14.319 -7.183 -2.865 1.00 95.81 177 ILE A O 1
ATOM 1488 N N . TYR A 1 178 ? 14.019 -5.048 -2.221 1.00 96.12 178 TYR A N 1
ATOM 1489 C CA . TYR A 1 178 ? 13.702 -4.502 -3.534 1.00 96.12 178 TYR A CA 1
ATOM 1490 C C . TYR A 1 178 ? 14.843 -3.589 -3.994 1.00 96.12 178 TYR A C 1
ATOM 1492 O O . TYR A 1 178 ? 15.312 -2.747 -3.227 1.00 96.12 178 TYR A O 1
ATOM 1500 N N . ILE A 1 179 ? 15.336 -3.802 -5.214 1.00 95.31 179 ILE A N 1
ATOM 1501 C CA . ILE A 1 179 ? 16.509 -3.114 -5.759 1.00 95.31 179 ILE A CA 1
ATOM 1502 C C . ILE A 1 179 ? 16.101 -2.394 -7.038 1.00 95.31 179 ILE A C 1
ATOM 1504 O O . ILE A 1 179 ? 15.638 -3.036 -7.975 1.00 95.31 179 ILE A O 1
ATOM 1508 N N . GLU A 1 180 ? 16.363 -1.090 -7.097 1.00 93.31 180 GLU A N 1
ATOM 1509 C CA . GLU A 1 180 ? 16.233 -0.268 -8.303 1.00 93.31 180 GLU A CA 1
ATOM 1510 C C . GLU A 1 180 ? 17.583 0.359 -8.645 1.00 93.31 180 GLU A C 1
ATOM 1512 O O . GLU A 1 180 ? 18.272 0.915 -7.785 1.00 93.31 180 GLU A O 1
ATOM 1517 N N . ARG A 1 181 ? 17.996 0.260 -9.911 1.00 89.94 181 ARG A N 1
ATOM 1518 C CA . ARG A 1 181 ? 19.283 0.792 -10.374 1.00 89.94 181 ARG A CA 1
ATOM 1519 C C . ARG A 1 181 ? 19.088 2.107 -11.122 1.00 89.94 181 ARG A C 1
ATOM 1521 O O . ARG A 1 181 ? 18.990 2.129 -12.347 1.00 89.94 181 ARG A O 1
ATOM 1528 N N . LEU A 1 182 ? 19.083 3.199 -10.361 1.00 83.88 182 LEU A N 1
ATOM 1529 C CA . LEU A 1 182 ? 19.004 4.574 -10.860 1.00 83.88 182 LEU A CA 1
ATOM 1530 C C . LEU A 1 182 ? 20.375 5.064 -11.370 1.00 83.88 182 LEU A C 1
ATOM 1532 O O . LEU A 1 182 ? 21.412 4.684 -10.828 1.00 83.88 182 LEU A O 1
ATOM 1536 N N . GLY A 1 183 ? 20.387 5.915 -12.402 1.00 75.25 183 GLY A N 1
ATOM 1537 C CA . GLY A 1 183 ? 21.611 6.556 -12.924 1.00 75.25 183 GLY A CA 1
ATOM 1538 C C . GLY A 1 183 ? 21.986 6.216 -14.370 1.00 75.25 183 GLY A C 1
ATOM 1539 O O . GLY A 1 183 ? 23.005 6.687 -14.864 1.00 75.25 183 GLY A O 1
ATOM 1540 N N . ASN A 1 184 ? 21.166 5.425 -15.060 1.00 65.00 184 ASN A N 1
ATOM 1541 C CA . ASN A 1 184 ? 21.273 5.229 -16.503 1.00 65.00 184 ASN A CA 1
ATOM 1542 C C . ASN A 1 184 ? 20.439 6.291 -17.246 1.00 65.00 184 ASN A C 1
ATOM 1544 O O . ASN A 1 184 ? 19.260 6.458 -16.943 1.00 65.00 184 ASN A O 1
ATOM 1548 N N . ASP A 1 185 ? 21.015 6.956 -18.251 1.00 64.94 185 ASP A N 1
ATOM 1549 C CA . ASP A 1 185 ? 20.366 8.006 -19.067 1.00 64.94 185 ASP A CA 1
ATOM 1550 C C . ASP A 1 185 ? 19.393 7.437 -20.127 1.00 64.94 185 ASP A C 1
ATOM 1552 O O . ASP A 1 185 ? 19.399 7.790 -21.304 1.00 64.94 185 ASP A O 1
ATOM 1556 N N . HIS A 1 186 ? 18.579 6.458 -19.727 1.00 73.81 186 HIS A N 1
ATOM 1557 C CA . HIS A 1 186 ? 17.655 5.748 -20.615 1.00 73.81 186 HIS A CA 1
ATOM 1558 C C . HIS A 1 186 ? 16.184 6.101 -20.365 1.00 73.81 186 HIS A C 1
ATOM 1560 O O . HIS A 1 186 ? 15.308 5.474 -20.958 1.00 73.81 186 HIS A O 1
ATOM 1566 N N . LEU A 1 187 ? 15.895 7.120 -19.546 1.00 78.94 187 LEU A N 1
ATOM 1567 C CA . LEU A 1 187 ? 14.519 7.549 -19.256 1.00 78.94 187 LEU A CA 1
ATOM 1568 C C . LEU A 1 187 ? 13.742 7.891 -20.536 1.00 78.94 187 LEU A C 1
ATOM 1570 O O . LEU A 1 187 ? 12.589 7.504 -20.687 1.00 78.94 187 LEU A O 1
ATOM 1574 N N . SER A 1 188 ? 14.404 8.546 -21.493 1.00 83.31 188 SER A N 1
ATOM 1575 C CA . SER A 1 188 ? 13.814 8.887 -22.793 1.00 83.31 188 SER A CA 1
ATOM 1576 C C . SER A 1 188 ? 13.385 7.655 -23.591 1.00 83.31 188 SER A C 1
ATOM 1578 O O . SER A 1 188 ? 12.412 7.718 -24.334 1.00 83.31 188 SER A O 1
ATOM 1580 N N . LYS A 1 189 ? 14.097 6.530 -23.442 1.00 84.88 189 LYS A N 1
ATOM 1581 C CA . LYS A 1 189 ? 13.713 5.266 -24.079 1.00 84.88 189 LYS A CA 1
ATOM 1582 C C . LYS A 1 189 ? 12.547 4.617 -23.352 1.00 84.88 189 LYS A C 1
ATOM 1584 O O . LYS A 1 189 ? 11.647 4.124 -24.015 1.00 84.88 189 LYS A O 1
ATOM 1589 N N . LEU A 1 190 ? 12.533 4.670 -22.019 1.00 86.88 190 LEU A N 1
ATOM 1590 C CA . LEU A 1 190 ? 11.435 4.128 -21.222 1.00 86.88 190 LEU A CA 1
ATOM 1591 C C . LEU A 1 190 ? 10.094 4.749 -21.635 1.00 86.88 190 LEU A C 1
ATOM 1593 O O . LEU A 1 190 ? 9.167 4.012 -21.930 1.00 86.88 190 LEU A O 1
ATOM 1597 N N . MET A 1 191 ? 10.040 6.075 -21.796 1.00 85.44 191 MET A N 1
ATOM 1598 C CA . MET A 1 191 ? 8.835 6.792 -22.250 1.00 85.44 191 MET A CA 1
ATOM 1599 C C . MET A 1 191 ? 8.366 6.426 -23.667 1.00 85.44 191 MET A C 1
ATOM 1601 O O . MET A 1 191 ? 7.226 6.708 -24.017 1.00 85.44 191 MET A O 1
ATOM 1605 N N . TYR A 1 192 ? 9.244 5.873 -24.508 1.00 86.00 192 TYR A N 1
ATOM 1606 C CA . TYR A 1 192 ? 8.873 5.393 -25.842 1.00 86.00 192 TYR A CA 1
ATOM 1607 C C . TYR A 1 192 ? 8.336 3.959 -25.804 1.00 86.00 192 TYR A C 1
ATOM 1609 O O . TYR A 1 192 ? 7.496 3.596 -26.621 1.00 86.00 192 TYR A O 1
ATOM 1617 N N . ILE A 1 193 ? 8.853 3.155 -24.876 1.00 85.69 193 ILE A N 1
ATOM 1618 C CA . ILE A 1 193 ? 8.504 1.744 -24.713 1.00 85.69 193 ILE A CA 1
ATOM 1619 C C . ILE A 1 193 ? 7.170 1.617 -23.979 1.00 85.69 193 ILE A C 1
ATOM 1621 O O . ILE A 1 193 ? 6.297 0.875 -24.410 1.00 85.69 193 ILE A O 1
ATOM 1625 N N . THR A 1 194 ? 7.011 2.358 -22.883 1.00 85.38 194 THR A N 1
ATOM 1626 C CA . THR A 1 194 ? 5.794 2.342 -22.073 1.00 85.38 194 THR A CA 1
ATOM 1627 C C . THR A 1 194 ? 4.824 3.410 -22.547 1.00 85.38 194 THR A C 1
ATOM 1629 O O . THR A 1 194 ? 5.226 4.538 -22.840 1.00 85.38 194 THR A O 1
ATOM 1632 N N . SER A 1 195 ? 3.534 3.091 -22.539 1.00 80.50 195 SER A N 1
ATOM 1633 C CA . SER A 1 195 ? 2.491 4.084 -22.799 1.00 80.50 195 SER A CA 1
ATOM 1634 C C . SER A 1 195 ? 2.354 5.052 -21.618 1.00 80.50 195 SER A C 1
ATOM 1636 O O . SER A 1 195 ? 2.391 4.645 -20.460 1.00 80.50 195 SER A O 1
ATOM 1638 N N . ILE A 1 196 ? 2.201 6.346 -21.912 1.00 71.75 196 ILE A N 1
ATOM 1639 C CA . ILE A 1 196 ? 1.980 7.391 -20.893 1.00 71.75 196 ILE A CA 1
ATOM 1640 C C . ILE A 1 196 ? 0.518 7.394 -20.423 1.00 71.75 196 ILE A C 1
ATOM 1642 O O . ILE A 1 196 ? 0.238 7.749 -19.278 1.00 71.75 196 ILE A O 1
ATOM 1646 N N . ASP A 1 197 ? -0.401 6.975 -21.293 1.00 61.34 197 ASP A N 1
ATOM 1647 C CA . ASP A 1 197 ? -1.825 6.918 -20.990 1.00 61.34 197 ASP A CA 1
ATOM 1648 C C . ASP A 1 197 ? -2.208 5.527 -20.457 1.00 61.34 197 ASP A C 1
ATOM 1650 O O . ASP A 1 197 ? -1.829 4.521 -21.064 1.00 61.34 197 ASP A O 1
ATOM 1654 N N . PRO A 1 198 ? -2.964 5.444 -19.346 1.00 57.34 198 PRO A N 1
ATOM 1655 C CA . PRO A 1 198 ? -3.512 4.177 -18.882 1.00 57.34 198 PRO A CA 1
ATOM 1656 C C . PRO A 1 198 ? -4.561 3.674 -19.888 1.00 57.34 198 PRO A C 1
ATOM 1658 O O . PRO A 1 198 ? -5.505 4.398 -20.213 1.00 57.34 198 PRO A O 1
ATOM 1661 N N . THR A 1 199 ? -4.371 2.453 -20.394 1.00 51.50 199 THR A N 1
ATOM 1662 C CA . THR A 1 199 ? -5.345 1.711 -21.218 1.00 51.50 199 THR A CA 1
ATOM 1663 C C . THR A 1 199 ? -6.540 1.235 -20.413 1.00 51.50 199 THR A C 1
ATOM 1665 O O . THR A 1 199 ? -6.312 0.794 -19.263 1.00 51.50 199 THR A O 1
#

Radius of gyration: 33.41 Å; chains: 1; bounding box: 81×72×72 Å

Sequence (199 aa):
MLLPAAVAFDSSREGQEELDICDDIREKKSDFCNFDHERRGSKIGTLKKKALTASNKFTHTLKRRGKREFDYRVPSVSIEDIRHAEEEGAVLELRQRLLDRDLLPPRQDDYYTLLRFLTARDFDIDKTIWMWKEMLTWRKEYGTDTILQDFEFEELEEVLHYYPQGYHGVDKEGRPIYIERLGNDHL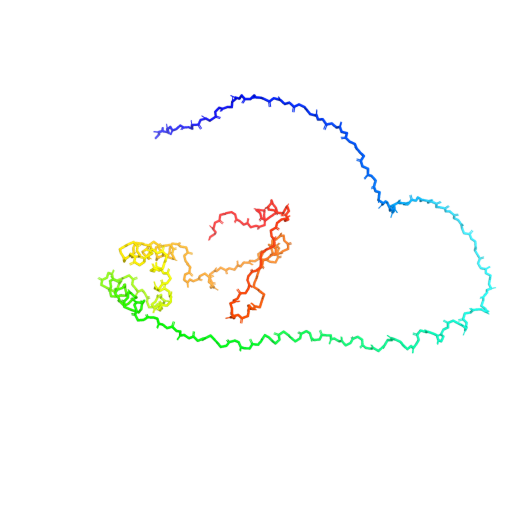SKLMYITSIDPT

Organism: NCBI:txid236973

Secondary structure (DSSP, 8-state):
-----------------------------------------------TTSSSSSSSSSSSS---------------PPPP----HHHHHHHHHHHHHHHTTT---GGG--HHHHHHHHHTTTT-HHHHHHHHHHHHHHHHHTTTTTHHHH---TTHHHHHHHS-EEEEEE-TTSPEEEEE----S-HHHHHHHS-SS--